Protein AF-A0A5J6PED5-F1 (afdb_monomer_lite)

Radius of gyration: 30.88 Å; chains: 1; bounding box: 97×80×52 Å

Secondary structure (DSSP, 8-state):
----------------S--S-------------SHHHHHHHHHHHHHHH-HHHHHHHHHHT------TTPPP------HHHHHHHHHHHHSS-GGGS----SS-PPP--------BS-TT-SSSS-EEEEE-GGGTT-PBPPPHHHHHHHHTT-S---SEEEEEEEEE-SS-S--TT---SSPEEEE-PPPPTTPPPEEEESS-GGGT-BTTSGGGEEEE-HHHHH-BTTB--HHHHHHHHHHHHHHTSPTT-EEEEEEE--

Foldseek 3Di:
DDDDDDDDDDDDDDDDDDPPDDDPPPPPPPPPPPPVVVLVVVVVVCCVPPPVNVVVVVVVPDPDDDDPDDDDPPPCPDPVNVQVVVCVSPVHHPVVVPPDPVPPDDPDDPDPVFPQPDCVCVDDDKGKTKFALVLFLQEDAADPVLQCCAQVPVADDFQKKKKFKDKFQADDDDDPPPDGPDIDMDGFHDDPPPDGFDFAFLQDRRRNTHNHDNVRTHGGHPCQRPNDPPDHPPNRVVSVVQSVRNNPHDPRMIMMMIMGRD

pLDDT: mean 70.16, std 22.32, range [29.17, 97.12]

Structure (mmCIF, N/CA/C/O backbone):
data_AF-A0A5J6PED5-F1
#
_entry.id   AF-A0A5J6PED5-F1
#
loop_
_atom_site.group_PDB
_atom_site.id
_atom_site.type_symbol
_atom_site.label_atom_id
_atom_site.label_alt_id
_atom_site.label_comp_id
_atom_site.label_asym_id
_atom_site.label_entity_id
_atom_site.label_seq_id
_atom_site.pdbx_PDB_ins_code
_atom_site.Cartn_x
_atom_site.Cartn_y
_atom_site.Cartn_z
_atom_site.occupancy
_atom_site.B_iso_or_equiv
_atom_site.auth_seq_id
_atom_site.auth_comp_id
_atom_site.auth_asym_id
_atom_site.auth_atom_id
_atom_site.pdbx_PDB_model_num
ATOM 1 N N . MET A 1 1 ? -72.330 46.686 33.698 1.00 44.53 1 MET A N 1
ATOM 2 C CA . MET A 1 1 ? -72.103 46.590 32.242 1.00 44.53 1 MET A CA 1
ATOM 3 C C . MET A 1 1 ? -71.873 45.128 31.902 1.00 44.53 1 MET A C 1
ATOM 5 O O . MET A 1 1 ? -70.806 44.612 32.187 1.00 44.53 1 MET A O 1
ATOM 9 N N . TYR A 1 2 ? -72.902 44.459 31.389 1.00 41.28 2 TYR A N 1
ATOM 10 C CA . TYR A 1 2 ? -72.831 43.112 30.823 1.00 41.28 2 TYR A CA 1
ATOM 11 C C . TYR A 1 2 ? -73.248 43.255 29.354 1.00 41.28 2 TYR A C 1
ATOM 13 O O . TYR A 1 2 ? -74.374 43.670 29.095 1.00 41.28 2 TYR A O 1
ATOM 21 N N . ALA A 1 3 ? -72.345 42.976 28.414 1.00 47.00 3 ALA A N 1
ATOM 22 C CA . ALA A 1 3 ? 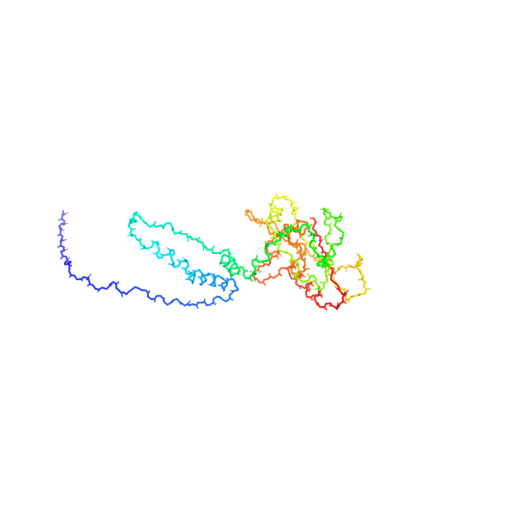-72.645 42.847 26.985 1.00 47.00 3 ALA A CA 1
ATOM 23 C C . ALA A 1 3 ? -72.578 41.345 26.674 1.00 47.00 3 ALA A C 1
ATOM 25 O O . ALA A 1 3 ? -71.546 40.718 26.889 1.00 47.00 3 ALA A O 1
ATOM 26 N N . SER A 1 4 ? -73.723 40.671 26.594 1.00 47.94 4 SER A N 1
ATOM 27 C CA . SER A 1 4 ? -74.591 40.501 25.419 1.00 47.94 4 SER A CA 1
ATOM 28 C C . SER A 1 4 ? -73.939 39.686 24.308 1.00 47.94 4 SER A C 1
ATOM 30 O O . SER A 1 4 ? -72.947 40.079 23.707 1.00 47.94 4 SER A O 1
ATOM 32 N N . LYS A 1 5 ? -74.575 38.535 24.092 1.00 52.69 5 LYS A N 1
ATOM 33 C CA . LYS A 1 5 ? -74.386 37.551 23.034 1.00 52.69 5 LYS A CA 1
ATOM 34 C C . LYS A 1 5 ? -74.550 38.204 21.666 1.00 52.69 5 LYS A C 1
ATOM 36 O O . LYS A 1 5 ? -75.457 39.010 21.517 1.00 52.69 5 LYS A O 1
ATOM 41 N N . ASP A 1 6 ? -73.813 37.703 20.681 1.00 50.84 6 ASP A N 1
ATOM 42 C CA . ASP A 1 6 ? -74.351 37.555 19.335 1.00 50.84 6 ASP A CA 1
ATOM 43 C C . ASP A 1 6 ? -73.903 36.230 18.724 1.00 50.84 6 ASP A C 1
ATOM 45 O O . ASP A 1 6 ? -72.752 35.807 18.804 1.00 50.84 6 ASP A O 1
ATOM 49 N N . THR A 1 7 ? -74.907 35.530 18.208 1.00 49.50 7 THR A N 1
ATOM 50 C CA . THR A 1 7 ? -74.861 34.190 17.635 1.00 49.50 7 THR A CA 1
ATOM 51 C C . THR A 1 7 ? -74.948 34.365 16.128 1.00 49.50 7 THR A C 1
ATOM 53 O O . THR A 1 7 ? -75.967 34.854 15.646 1.00 49.50 7 THR A O 1
ATOM 56 N N . GLN A 1 8 ? -73.933 33.946 15.375 1.00 44.88 8 GLN A N 1
ATOM 57 C CA . GLN A 1 8 ? -74.057 33.783 13.927 1.00 44.88 8 GLN A CA 1
ATOM 58 C C . GLN A 1 8 ? -74.019 32.297 13.577 1.00 44.88 8 GLN A C 1
ATOM 60 O O . GLN A 1 8 ? -73.040 31.592 13.806 1.00 44.88 8 GLN A O 1
ATOM 65 N N . LYS A 1 9 ? -75.164 31.827 13.074 1.00 53.31 9 LYS A N 1
ATOM 66 C CA . LYS A 1 9 ? -75.334 30.558 12.373 1.00 53.31 9 LYS A CA 1
ATOM 67 C C . LYS A 1 9 ? -74.794 30.741 10.958 1.00 53.31 9 LYS A C 1
ATOM 69 O O . LYS A 1 9 ? -75.405 31.483 10.193 1.00 53.31 9 LYS A O 1
ATOM 74 N N . GLU A 1 10 ? -73.744 30.016 10.592 1.00 46.31 10 GLU A N 1
ATOM 75 C CA . GLU A 1 10 ? -73.374 29.838 9.189 1.00 46.31 10 GLU A CA 1
ATOM 76 C C . GLU A 1 10 ? -73.528 28.377 8.754 1.00 46.31 10 GLU A C 1
ATOM 78 O O . GLU A 1 10 ? -72.922 27.451 9.287 1.00 46.31 10 GLU A O 1
ATOM 83 N N . ASN A 1 11 ? -74.449 28.232 7.801 1.00 43.22 11 ASN A N 1
ATOM 84 C CA . ASN A 1 11 ? -74.581 27.229 6.751 1.00 43.22 11 ASN A CA 1
ATOM 85 C C . ASN A 1 11 ? -73.418 26.232 6.588 1.00 43.22 11 ASN A C 1
ATOM 87 O O . ASN A 1 11 ? -72.414 26.513 5.939 1.00 43.22 11 ASN A O 1
ATOM 91 N N . ILE A 1 12 ? -73.647 24.999 7.039 1.00 48.81 12 ILE A N 1
ATOM 92 C CA . ILE A 1 12 ? -72.922 23.810 6.585 1.00 48.81 12 ILE A CA 1
ATOM 93 C C . ILE A 1 12 ? -73.720 23.247 5.410 1.00 48.81 12 ILE A C 1
ATOM 95 O O . ILE A 1 12 ? -74.654 22.490 5.633 1.00 48.81 12 ILE A O 1
ATOM 99 N N . ASN A 1 13 ? -73.421 23.676 4.184 1.00 47.94 13 ASN A N 1
ATOM 100 C CA . ASN A 1 13 ? -73.794 22.980 2.945 1.00 47.94 13 ASN A CA 1
ATOM 101 C C . ASN A 1 13 ? -73.047 23.621 1.768 1.00 47.94 13 ASN A C 1
ATOM 103 O O . ASN A 1 13 ? -73.461 24.676 1.296 1.00 47.94 13 ASN A O 1
ATOM 107 N N . ASN A 1 14 ? -71.959 22.967 1.337 1.00 47.44 14 ASN A N 1
ATOM 108 C CA . ASN A 1 14 ? -71.256 23.056 0.039 1.00 47.44 14 ASN A CA 1
ATOM 109 C C . ASN A 1 14 ? -69.735 23.183 0.182 1.00 47.44 14 ASN A C 1
ATOM 111 O O . ASN A 1 14 ? -69.183 24.236 -0.106 1.00 47.44 14 ASN A O 1
ATOM 115 N N . VAL A 1 15 ? -69.052 22.089 0.532 1.00 44.41 15 VAL A N 1
ATOM 116 C CA . VAL A 1 15 ? -67.677 21.832 0.058 1.00 44.41 15 VAL A CA 1
ATOM 117 C C . VAL A 1 15 ? -67.492 20.313 -0.089 1.00 44.41 15 VAL A C 1
ATOM 119 O O . VAL A 1 15 ? -66.836 19.662 0.716 1.00 44.41 15 VAL A O 1
ATOM 122 N N . VAL A 1 16 ? -68.123 19.718 -1.105 1.00 49.75 16 VAL A N 1
ATOM 123 C CA . VAL A 1 16 ? -67.772 18.376 -1.603 1.00 49.75 16 VAL A CA 1
ATOM 124 C C . VAL A 1 16 ? -67.492 18.502 -3.094 1.00 49.75 16 VAL A C 1
ATOM 126 O O . VAL A 1 16 ? -68.330 18.167 -3.918 1.00 49.75 16 VAL A O 1
ATOM 129 N N . SER A 1 17 ? -66.326 19.051 -3.426 1.00 48.50 17 SER A N 1
ATOM 130 C CA . SER A 1 17 ? -65.623 18.831 -4.696 1.00 48.50 17 SER A CA 1
ATOM 131 C C . SER A 1 17 ? -64.361 19.689 -4.689 1.00 48.50 17 SER A C 1
ATOM 133 O O . SER A 1 17 ? -64.442 20.836 -5.094 1.00 48.50 17 SER A O 1
ATOM 135 N N . ASP A 1 18 ? -63.246 19.189 -4.145 1.00 43.88 18 ASP A N 1
ATOM 136 C CA . ASP A 1 18 ? -61.875 19.611 -4.527 1.00 43.88 18 ASP A CA 1
ATOM 137 C C . ASP A 1 18 ? -60.792 18.890 -3.693 1.00 43.88 18 ASP A C 1
ATOM 139 O O . ASP A 1 18 ? -59.874 19.493 -3.147 1.00 43.88 18 ASP A O 1
ATOM 143 N N . GLN A 1 19 ? -60.866 17.557 -3.595 1.00 38.19 19 GLN A N 1
ATOM 144 C CA . GLN A 1 19 ? -59.803 16.737 -2.978 1.00 38.19 19 GLN A CA 1
ATOM 145 C C . GLN A 1 19 ? -59.000 15.884 -3.977 1.00 38.19 19 GLN A C 1
ATOM 147 O O . GLN A 1 19 ? -58.295 14.972 -3.570 1.00 38.19 19 GLN A O 1
ATOM 152 N N . ASN A 1 20 ? -59.025 16.209 -5.277 1.00 41.00 20 ASN A N 1
ATOM 153 C CA . ASN A 1 20 ? -58.255 15.489 -6.309 1.00 41.00 20 ASN A CA 1
ATOM 154 C C . ASN A 1 20 ? -57.270 16.381 -7.090 1.00 41.00 20 ASN A C 1
ATOM 156 O O . ASN A 1 20 ? -57.113 16.246 -8.301 1.00 41.00 20 ASN A O 1
ATOM 160 N N . LYS A 1 21 ? -56.567 17.288 -6.403 1.00 42.94 21 LYS A N 1
ATOM 161 C CA . LYS A 1 21 ? -55.375 17.968 -6.942 1.00 42.94 21 LYS A CA 1
ATOM 162 C C . LYS A 1 21 ? -54.305 18.085 -5.860 1.00 42.94 21 LYS A C 1
ATOM 164 O O . LYS A 1 21 ? -54.092 19.148 -5.290 1.00 42.94 21 LYS A O 1
ATOM 169 N N . VAL A 1 22 ? -53.628 16.975 -5.574 1.00 37.50 22 VAL A N 1
ATOM 170 C CA . VAL A 1 22 ? -52.434 16.964 -4.723 1.00 37.50 22 VAL A CA 1
ATOM 171 C C . VAL A 1 22 ? -51.279 16.316 -5.492 1.00 37.50 22 VAL A C 1
ATOM 173 O O . VAL A 1 22 ? -51.296 15.128 -5.786 1.00 37.50 22 VAL A O 1
ATOM 176 N N . ASN A 1 23 ? -50.284 17.155 -5.789 1.00 36.31 23 ASN A N 1
ATOM 177 C CA . ASN A 1 23 ? -48.862 16.851 -5.975 1.00 36.31 23 ASN A CA 1
ATOM 178 C C . ASN A 1 23 ? -48.427 15.919 -7.118 1.00 36.31 23 ASN A C 1
ATOM 180 O O . ASN A 1 23 ? -47.916 14.828 -6.887 1.00 36.31 23 ASN A O 1
ATOM 184 N N . SER A 1 24 ? -48.403 16.444 -8.346 1.00 38.59 24 SER A N 1
ATOM 185 C CA . SER A 1 24 ? -47.352 16.068 -9.302 1.00 38.59 24 SER A CA 1
ATOM 186 C C . SER A 1 24 ? -46.106 16.924 -9.038 1.00 38.59 24 SER A C 1
ATOM 188 O O . SER A 1 24 ? -45.876 17.937 -9.699 1.00 38.59 24 SER A O 1
ATOM 190 N N . ILE A 1 25 ? -45.318 16.548 -8.028 1.00 39.28 25 ILE A N 1
ATOM 191 C CA . ILE A 1 25 ? -43.957 17.067 -7.863 1.00 39.28 25 ILE A CA 1
ATOM 192 C C . ILE A 1 25 ? -43.159 16.554 -9.065 1.00 39.28 25 ILE A C 1
ATOM 194 O O . ILE A 1 25 ? -42.913 15.355 -9.186 1.00 39.28 25 ILE A O 1
ATOM 198 N N . GLN A 1 26 ? -42.786 17.451 -9.980 1.00 41.12 26 GLN A N 1
ATOM 199 C CA . GLN A 1 26 ? -41.767 17.161 -10.984 1.00 41.12 26 GLN A CA 1
ATOM 200 C C . GLN A 1 26 ? -40.441 16.950 -10.248 1.00 41.12 26 GLN A C 1
ATOM 202 O O . GLN A 1 26 ? -39.755 17.901 -9.877 1.00 41.12 26 GLN A O 1
ATOM 207 N N . ILE A 1 27 ? -40.106 15.687 -9.986 1.00 39.47 27 ILE A N 1
ATOM 208 C CA . ILE A 1 27 ? -38.787 15.297 -9.502 1.00 39.47 27 ILE A CA 1
ATOM 209 C C . ILE A 1 27 ? -37.825 15.535 -10.666 1.00 39.47 27 ILE A C 1
ATOM 211 O O . ILE A 1 27 ? -37.776 14.764 -11.624 1.00 39.47 27 ILE A O 1
ATOM 215 N N . ASN A 1 28 ? -37.081 16.638 -10.601 1.00 36.47 28 ASN A N 1
ATOM 216 C CA . ASN A 1 28 ? -35.909 16.840 -11.438 1.00 36.47 28 ASN A CA 1
ATOM 217 C C . ASN A 1 28 ? -34.921 15.710 -11.122 1.00 36.47 28 ASN A C 1
ATOM 219 O O . ASN A 1 28 ? -34.259 15.728 -10.085 1.00 36.47 28 ASN A O 1
ATOM 223 N N . ASN A 1 29 ? -34.856 14.709 -12.001 1.00 47.91 29 ASN A N 1
ATOM 224 C CA . ASN A 1 29 ? -33.890 13.619 -11.929 1.00 47.91 29 ASN A CA 1
ATOM 225 C C . ASN A 1 29 ? -32.481 14.186 -12.151 1.00 47.91 29 ASN A C 1
ATOM 227 O O . ASN A 1 29 ? -31.985 14.228 -13.276 1.00 47.91 29 ASN A O 1
ATOM 231 N N . PHE A 1 30 ? -31.829 14.628 -11.077 1.00 47.97 30 PHE A N 1
ATOM 232 C CA . PHE A 1 30 ? -30.382 14.790 -11.071 1.00 47.97 30 PHE A CA 1
ATOM 233 C C . PHE A 1 30 ? -29.767 13.405 -11.284 1.00 47.97 30 PHE A C 1
ATOM 235 O O . PHE A 1 30 ? -29.865 12.525 -10.430 1.00 47.97 30 PHE A O 1
ATOM 242 N N . PHE A 1 31 ? -29.179 13.192 -12.458 1.00 57.03 31 PHE A N 1
ATOM 243 C CA . PHE A 1 31 ? -28.434 11.977 -12.759 1.00 57.03 31 PHE A CA 1
ATOM 244 C C . PHE A 1 31 ? -27.112 12.011 -11.985 1.00 57.03 31 PHE A C 1
ATOM 246 O O . PHE A 1 31 ? -26.149 12.651 -12.404 1.00 57.03 31 PHE A O 1
ATOM 253 N N . ASP A 1 32 ? -27.082 11.350 -10.829 1.00 63.22 32 ASP A N 1
ATOM 254 C CA . ASP A 1 32 ? -25.842 11.079 -10.107 1.00 63.22 32 ASP A CA 1
ATOM 255 C C . ASP A 1 32 ? -25.082 9.954 -10.825 1.00 63.22 32 ASP A C 1
ATOM 257 O O . ASP A 1 32 ? -25.456 8.782 -10.761 1.00 63.22 32 ASP A O 1
ATOM 261 N N . ASN A 1 33 ? -24.031 10.338 -11.552 1.00 79.69 33 ASN A N 1
ATOM 262 C CA . ASN A 1 33 ? -23.200 9.428 -12.344 1.00 79.69 33 ASN A CA 1
ATOM 263 C C . ASN A 1 33 ? -22.008 8.856 -11.556 1.00 79.69 33 ASN A C 1
ATOM 265 O O . ASN A 1 33 ? -21.106 8.270 -12.158 1.00 79.69 33 ASN A O 1
ATOM 269 N N . ARG A 1 34 ? -21.953 9.025 -10.227 1.00 85.94 34 ARG A N 1
ATOM 270 C CA . ARG A 1 34 ? -20.917 8.370 -9.417 1.00 85.94 34 ARG A CA 1
ATOM 271 C C . ARG A 1 34 ? -21.071 6.840 -9.494 1.00 85.94 34 ARG A C 1
ATOM 273 O O . ARG A 1 34 ? -22.207 6.354 -9.484 1.00 85.94 34 ARG A O 1
ATOM 280 N N . PRO A 1 35 ? -19.972 6.061 -9.546 1.00 67.06 35 PRO A N 1
ATOM 281 C CA . PRO A 1 35 ? -20.031 4.598 -9.643 1.00 67.06 35 PRO A CA 1
ATOM 282 C C . PRO A 1 35 ? -20.908 3.938 -8.569 1.00 67.06 35 PRO A C 1
ATOM 284 O O . PRO A 1 35 ? -21.642 2.994 -8.856 1.00 67.06 35 PRO A O 1
ATOM 287 N N . GLU A 1 36 ? -20.891 4.473 -7.349 1.00 66.50 36 GLU A N 1
ATOM 288 C CA . GLU A 1 36 ? -21.674 3.976 -6.218 1.00 66.50 36 GLU A CA 1
ATOM 289 C C . GLU A 1 36 ? -23.178 4.225 -6.400 1.00 66.50 36 GLU A C 1
ATOM 291 O O . GLU A 1 36 ? -23.984 3.344 -6.102 1.00 66.50 36 GLU A O 1
ATOM 296 N N . ALA A 1 37 ? -23.568 5.386 -6.939 1.00 71.19 37 ALA A N 1
ATOM 297 C CA . ALA A 1 37 ? -24.968 5.718 -7.213 1.00 71.19 37 ALA A CA 1
ATOM 298 C C . ALA A 1 37 ? -25.542 4.846 -8.343 1.00 71.19 37 ALA A C 1
ATOM 300 O O . ALA A 1 37 ? -26.681 4.380 -8.266 1.00 71.19 37 ALA A O 1
ATOM 301 N N . ILE A 1 38 ? -24.725 4.546 -9.359 1.00 71.38 38 ILE A N 1
ATOM 302 C CA . ILE A 1 38 ? -25.082 3.616 -10.438 1.00 71.38 38 ILE A CA 1
ATOM 303 C C . ILE A 1 38 ? -25.258 2.193 -9.888 1.00 71.38 38 ILE A C 1
ATOM 305 O O . ILE A 1 38 ? -26.226 1.518 -10.245 1.00 71.38 38 ILE A O 1
ATOM 309 N N . ALA A 1 39 ? -24.363 1.738 -9.005 1.00 68.88 39 ALA A N 1
ATOM 310 C CA . ALA A 1 39 ? -24.465 0.423 -8.371 1.00 68.88 39 ALA A CA 1
ATOM 311 C C . ALA A 1 39 ? -25.723 0.304 -7.493 1.00 68.88 39 ALA A C 1
ATOM 313 O O . ALA A 1 39 ? -26.456 -0.678 -7.599 1.00 68.88 39 ALA A O 1
ATOM 314 N N . GLN A 1 40 ? -26.027 1.328 -6.689 1.00 74.19 40 GLN A N 1
ATOM 315 C CA . GLN A 1 40 ? -27.241 1.366 -5.868 1.00 74.19 40 GLN A CA 1
ATOM 316 C C . GLN A 1 40 ? -28.514 1.363 -6.717 1.00 74.19 40 GLN A C 1
ATOM 318 O O . GLN A 1 40 ? -29.450 0.628 -6.409 1.00 74.19 40 GLN A O 1
ATOM 323 N N . ARG A 1 41 ? -28.546 2.125 -7.817 1.00 74.62 41 ARG A N 1
ATOM 324 C CA . ARG A 1 41 ? -29.692 2.142 -8.734 1.00 74.62 41 ARG A CA 1
ATOM 325 C C . ARG A 1 41 ? -29.926 0.774 -9.371 1.00 74.62 41 ARG A C 1
ATOM 327 O O . ARG A 1 41 ? -31.049 0.286 -9.353 1.00 74.62 41 ARG A O 1
ATOM 334 N N . LYS A 1 42 ? -28.860 0.118 -9.843 1.00 74.50 42 LYS A N 1
ATOM 335 C CA . LYS A 1 42 ? -28.937 -1.251 -10.376 1.00 74.50 42 LYS A CA 1
ATOM 336 C C . LYS A 1 42 ? -29.437 -2.253 -9.334 1.00 74.50 42 LYS A C 1
ATOM 338 O O . LYS A 1 42 ? -30.226 -3.124 -9.679 1.00 74.50 42 LYS A O 1
ATOM 343 N N . LEU A 1 43 ? -29.022 -2.120 -8.073 1.00 71.50 43 LEU A N 1
ATOM 344 C CA .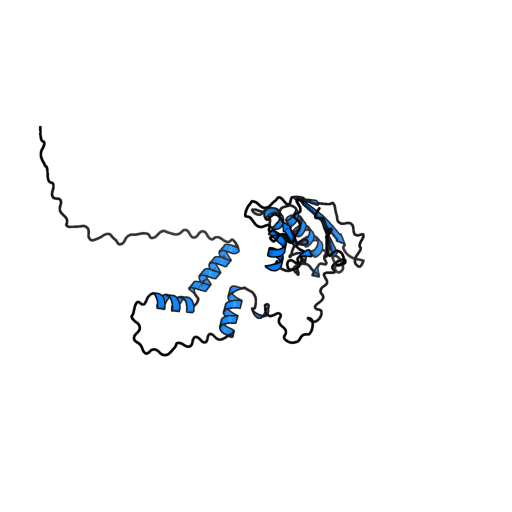 LEU A 1 43 ? -29.500 -2.974 -6.984 1.00 71.50 43 LEU A CA 1
ATOM 345 C C . LEU A 1 43 ? -31.007 -2.787 -6.740 1.00 71.50 43 LEU A C 1
ATOM 347 O O . LEU A 1 43 ? -31.737 -3.768 -6.629 1.00 71.50 43 LEU A O 1
ATOM 351 N N . VAL A 1 44 ? -31.484 -1.540 -6.706 1.00 71.81 44 VAL A N 1
ATOM 352 C CA . VAL A 1 44 ? -32.915 -1.227 -6.560 1.00 71.81 44 VAL A CA 1
ATOM 353 C C . VAL A 1 44 ? -33.720 -1.757 -7.750 1.00 71.81 44 VAL A C 1
ATOM 355 O O . VAL A 1 44 ? -34.768 -2.372 -7.554 1.00 71.81 44 VAL A O 1
ATOM 358 N N . ASP A 1 45 ? -33.215 -1.596 -8.974 1.00 72.19 45 ASP A N 1
ATOM 359 C CA . ASP A 1 45 ? -33.863 -2.121 -10.179 1.00 72.19 45 ASP A CA 1
ATOM 360 C C . ASP A 1 45 ? -33.914 -3.659 -10.178 1.00 72.19 45 ASP A C 1
ATOM 362 O O . ASP A 1 45 ? -34.918 -4.238 -10.596 1.00 72.19 45 ASP A O 1
ATOM 366 N N . LEU A 1 46 ? -32.879 -4.338 -9.670 1.00 70.75 46 LEU A N 1
ATOM 367 C CA . LEU A 1 46 ? -32.871 -5.795 -9.497 1.00 70.75 46 LEU A CA 1
ATOM 368 C C . LEU A 1 46 ? -33.893 -6.255 -8.452 1.00 70.75 46 LEU A C 1
ATOM 370 O O . LEU A 1 46 ? -34.596 -7.236 -8.685 1.00 70.75 46 LEU A O 1
ATOM 374 N N . ILE A 1 47 ? -34.021 -5.539 -7.332 1.00 68.25 47 ILE A N 1
ATOM 375 C CA . ILE A 1 47 ? -35.013 -5.843 -6.288 1.00 68.25 47 ILE A CA 1
ATOM 376 C C . ILE A 1 47 ? -36.436 -5.688 -6.840 1.00 68.25 47 ILE A C 1
ATOM 378 O O . ILE A 1 47 ? -37.261 -6.587 -6.674 1.00 68.25 47 ILE A O 1
ATOM 382 N N . ASN A 1 48 ? -36.705 -4.597 -7.559 1.00 68.69 48 ASN A N 1
ATOM 383 C CA . ASN A 1 48 ? -38.028 -4.309 -8.116 1.00 68.69 48 ASN A CA 1
ATOM 384 C C . ASN A 1 48 ? -38.415 -5.262 -9.262 1.00 68.69 48 ASN A C 1
ATOM 386 O O . ASN A 1 48 ? -39.589 -5.607 -9.417 1.00 68.69 48 ASN A O 1
ATOM 390 N N . ASN A 1 49 ? -37.438 -5.724 -10.048 1.00 71.19 49 ASN A N 1
ATOM 391 C CA . ASN A 1 49 ? -37.665 -6.672 -11.141 1.00 71.19 49 ASN A CA 1
ATOM 392 C C . ASN A 1 49 ? -37.601 -8.146 -10.705 1.00 71.19 49 ASN A C 1
ATOM 394 O O . ASN A 1 49 ? -37.906 -9.036 -11.505 1.00 71.19 49 ASN A O 1
ATOM 398 N N . ASN A 1 50 ? -37.257 -8.438 -9.448 1.00 78.81 50 ASN A N 1
ATOM 399 C CA . ASN A 1 50 ? -37.267 -9.802 -8.944 1.00 78.81 50 ASN A CA 1
ATOM 400 C C . ASN A 1 50 ? -38.718 -10.289 -8.769 1.00 78.81 50 ASN A C 1
ATOM 402 O O . ASN A 1 50 ? -39.461 -9.824 -7.900 1.00 78.81 50 ASN A O 1
ATOM 406 N N . ARG A 1 51 ? -39.122 -11.281 -9.578 1.00 56.66 51 ARG A N 1
ATOM 407 C CA . ARG A 1 51 ? -40.453 -11.921 -9.524 1.00 56.66 51 ARG A CA 1
ATOM 408 C C . ARG A 1 51 ? -40.845 -12.385 -8.118 1.00 56.66 51 ARG A C 1
ATOM 410 O O . ARG A 1 51 ? -42.036 -12.405 -7.815 1.00 56.66 51 ARG A O 1
ATOM 417 N N . ASN A 1 52 ? -39.883 -12.741 -7.268 1.00 61.56 52 ASN A N 1
ATOM 418 C CA . ASN A 1 52 ? -40.157 -13.185 -5.903 1.00 61.56 52 ASN A CA 1
ATOM 419 C C . ASN A 1 52 ? -40.519 -12.021 -4.975 1.00 61.56 52 ASN A C 1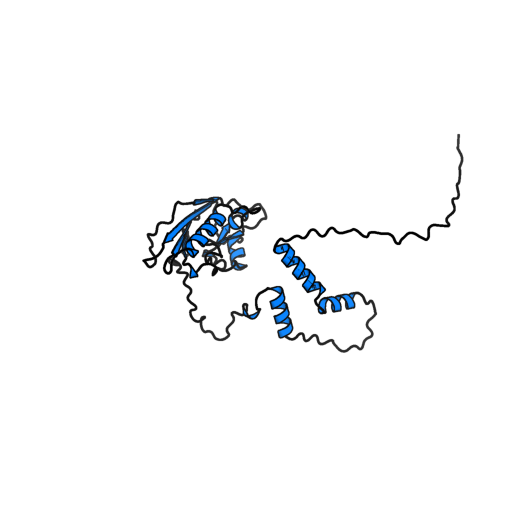
ATOM 421 O O . ASN A 1 52 ? -41.397 -12.187 -4.133 1.00 61.56 52 ASN A O 1
ATOM 425 N N . HIS A 1 53 ? -39.946 -10.829 -5.178 1.00 56.34 53 HIS A N 1
ATOM 426 C CA . HIS A 1 53 ? -40.329 -9.638 -4.416 1.00 56.34 53 HIS A CA 1
ATOM 427 C C . HIS A 1 53 ? -41.785 -9.254 -4.714 1.00 56.34 53 HIS A C 1
ATOM 429 O O . HIS A 1 53 ? -42.582 -9.084 -3.798 1.00 56.34 53 HIS A O 1
ATOM 435 N N . ASN A 1 54 ? -42.186 -9.282 -5.989 1.00 54.53 54 ASN A N 1
ATOM 436 C CA . ASN A 1 54 ? -43.571 -9.010 -6.391 1.00 54.53 54 ASN A CA 1
ATOM 437 C C . ASN A 1 54 ? -44.577 -10.051 -5.861 1.00 54.53 54 ASN A C 1
ATOM 439 O O . ASN A 1 54 ? -45.702 -9.692 -5.517 1.00 54.53 54 ASN A O 1
ATOM 443 N N . LYS A 1 55 ? -44.181 -11.327 -5.729 1.00 58.22 55 LYS A N 1
ATOM 444 C CA . LYS A 1 55 ? -45.019 -12.370 -5.104 1.00 58.22 55 LYS A CA 1
ATOM 445 C C . LYS A 1 55 ? -45.189 -12.164 -3.596 1.00 58.22 55 LYS A C 1
ATOM 447 O O . LYS A 1 55 ? -46.289 -12.363 -3.091 1.00 58.22 55 LYS A O 1
ATOM 452 N N . ILE A 1 56 ? -44.134 -11.746 -2.892 1.00 59.50 56 ILE A N 1
ATOM 453 C CA . ILE A 1 56 ? -44.168 -11.481 -1.444 1.00 59.50 56 ILE A CA 1
ATOM 454 C C . ILE A 1 56 ? -45.016 -10.235 -1.143 1.00 59.50 56 ILE A C 1
ATOM 456 O O . ILE A 1 56 ? -45.883 -10.277 -0.270 1.00 59.50 56 ILE A O 1
ATOM 460 N N . THR A 1 57 ? -44.855 -9.158 -1.916 1.00 55.09 57 THR A N 1
ATOM 461 C CA . THR A 1 57 ? -45.647 -7.927 -1.755 1.00 55.09 57 THR A CA 1
ATOM 462 C C . THR A 1 57 ? -47.130 -8.149 -2.087 1.00 55.09 57 THR A C 1
ATOM 464 O O . THR A 1 57 ? -48.003 -7.613 -1.408 1.00 55.09 57 THR A O 1
ATOM 467 N N . ALA A 1 58 ? -47.445 -9.005 -3.068 1.00 55.78 58 ALA A N 1
ATOM 468 C CA . ALA A 1 58 ? -48.823 -9.413 -3.365 1.00 55.78 58 ALA A CA 1
ATOM 469 C C . ALA A 1 58 ? -49.455 -10.300 -2.270 1.00 55.78 58 ALA A C 1
ATOM 471 O O . ALA A 1 58 ? -50.680 -10.331 -2.140 1.00 55.78 58 ALA A O 1
ATOM 472 N N . PHE A 1 59 ? -48.641 -11.000 -1.473 1.00 54.84 59 PHE A N 1
ATOM 473 C CA . PHE A 1 59 ? -49.099 -11.786 -0.324 1.00 54.84 59 PHE A CA 1
ATOM 474 C C . PHE A 1 59 ? -49.371 -10.904 0.902 1.00 54.84 59 PHE A C 1
ATOM 476 O O . PHE A 1 59 ? -50.363 -11.111 1.592 1.00 54.84 59 PHE A O 1
ATOM 483 N N . SER A 1 60 ? -48.535 -9.887 1.137 1.00 56.06 60 SER A N 1
ATOM 484 C CA . SER A 1 60 ? -48.684 -8.961 2.270 1.00 56.06 60 SER A CA 1
ATOM 485 C C . SER A 1 60 ? -49.894 -8.027 2.155 1.00 56.06 60 SER A C 1
ATOM 487 O O . SER A 1 60 ? -50.333 -7.501 3.170 1.00 56.06 60 SER A O 1
ATOM 489 N N . ASN A 1 61 ? -50.421 -7.807 0.946 1.00 55.62 61 ASN A N 1
ATOM 490 C CA . ASN A 1 61 ? -51.543 -6.890 0.705 1.00 55.62 61 ASN A CA 1
ATOM 491 C C . ASN A 1 61 ? -52.912 -7.588 0.602 1.00 55.62 61 ASN A C 1
ATOM 493 O O . ASN A 1 61 ? -53.910 -6.926 0.324 1.00 55.62 61 ASN A O 1
ATOM 497 N N . ASN A 1 62 ? -52.984 -8.908 0.802 1.00 47.75 62 ASN A N 1
ATOM 498 C CA . ASN A 1 62 ? -54.244 -9.650 0.779 1.00 47.75 62 ASN A CA 1
ATOM 499 C C . ASN A 1 62 ? -54.641 -10.094 2.194 1.00 47.75 62 ASN A C 1
ATOM 501 O O . ASN A 1 62 ? -54.381 -11.225 2.600 1.00 47.75 62 ASN A O 1
ATOM 505 N N . ASP A 1 63 ? -55.345 -9.214 2.910 1.00 46.38 63 ASP A N 1
ATOM 506 C CA . ASP A 1 63 ? -56.075 -9.521 4.148 1.00 46.38 63 ASP A CA 1
ATOM 507 C C . ASP A 1 63 ? -57.274 -10.443 3.860 1.00 46.38 63 ASP A C 1
ATOM 509 O O . ASP A 1 63 ? -58.437 -10.027 3.840 1.00 46.38 63 ASP A O 1
ATOM 513 N N . ARG A 1 64 ? -57.014 -11.730 3.610 1.00 51.91 64 ARG A N 1
ATOM 514 C CA . ARG A 1 64 ? -58.056 -12.762 3.659 1.00 51.91 64 ARG A CA 1
ATOM 515 C C . ARG A 1 64 ? -57.699 -13.833 4.687 1.00 51.91 64 ARG A C 1
ATOM 517 O O . ARG A 1 64 ? -56.587 -14.358 4.649 1.00 51.91 64 ARG A O 1
ATOM 524 N N . PRO A 1 65 ? -58.634 -14.196 5.583 1.00 45.81 65 PRO A N 1
ATOM 525 C CA . PRO A 1 65 ? -58.403 -15.249 6.558 1.00 45.81 65 PRO A CA 1
ATOM 526 C C . PRO A 1 65 ? -58.199 -16.587 5.835 1.00 45.81 65 PRO A C 1
ATOM 528 O O . PRO A 1 65 ? -59.003 -16.986 4.992 1.00 45.81 65 PRO A O 1
ATOM 531 N N . LEU A 1 66 ? -57.096 -17.263 6.158 1.00 42.19 66 LEU A N 1
ATOM 532 C CA . LEU A 1 66 ? -56.721 -18.561 5.602 1.00 42.19 66 LEU A CA 1
ATOM 533 C C . LEU A 1 66 ? -57.746 -19.627 6.012 1.00 42.19 66 LEU A C 1
ATOM 535 O O . LEU A 1 66 ? -57.808 -20.038 7.169 1.00 42.19 66 LEU A O 1
ATOM 539 N N . THR A 1 67 ? -58.533 -20.113 5.055 1.00 46.19 67 THR A N 1
ATOM 540 C CA . THR A 1 67 ? -59.287 -21.361 5.205 1.00 46.19 67 THR A CA 1
ATOM 541 C C . THR A 1 67 ? -58.315 -22.541 5.222 1.00 46.19 67 THR A C 1
ATOM 543 O O . THR A 1 67 ? -57.530 -22.714 4.288 1.00 46.19 67 THR A O 1
ATOM 546 N N . GLN A 1 68 ? -58.365 -23.342 6.291 1.00 48.53 68 GLN A N 1
ATOM 547 C CA . GLN A 1 68 ? -57.607 -24.587 6.455 1.00 48.53 68 GLN A CA 1
ATOM 548 C C . GLN A 1 68 ? -57.833 -25.523 5.260 1.00 48.53 68 GLN A C 1
ATOM 550 O O . GLN A 1 68 ? -58.964 -25.924 4.996 1.00 48.53 68 GLN A O 1
ATOM 555 N N . GLY A 1 69 ? -56.757 -25.888 4.558 1.00 49.22 69 GLY A N 1
ATOM 556 C CA . GLY A 1 69 ? -56.812 -26.909 3.507 1.00 49.22 69 GLY A CA 1
ATOM 557 C C . GLY A 1 69 ? -55.773 -26.796 2.393 1.00 49.22 69 GLY A C 1
ATOM 558 O O . GLY A 1 69 ? -55.681 -27.712 1.581 1.00 49.22 69 GLY A O 1
ATOM 559 N N . SER A 1 70 ? -54.981 -25.724 2.322 1.00 45.03 70 SER A N 1
ATOM 560 C CA . SER A 1 70 ? -53.961 -25.622 1.271 1.00 45.03 70 SER A CA 1
ATOM 561 C C . SER A 1 70 ? -52.768 -26.544 1.559 1.00 45.03 70 SER A C 1
ATOM 563 O O . SER A 1 70 ? -52.244 -26.513 2.677 1.00 45.03 70 SER A O 1
ATOM 565 N N . PRO A 1 71 ? -52.315 -27.349 0.579 1.00 45.09 71 PRO A N 1
ATOM 566 C CA . PRO A 1 71 ? -51.127 -28.177 0.738 1.00 45.09 71 PRO A CA 1
ATOM 567 C C . PRO A 1 71 ? -49.885 -27.297 0.962 1.00 45.09 71 PRO A C 1
ATOM 569 O O . PRO A 1 71 ? -49.850 -26.155 0.489 1.00 45.09 71 PRO A O 1
ATOM 572 N N . PRO A 1 72 ? -48.865 -27.798 1.684 1.00 40.81 72 PRO A N 1
ATOM 573 C CA . PRO A 1 72 ? -47.643 -27.048 1.938 1.00 40.81 72 PRO A CA 1
ATOM 574 C C . PRO A 1 72 ? -46.988 -26.646 0.614 1.00 40.81 72 PRO A C 1
ATOM 576 O O . PRO A 1 72 ? -46.733 -27.486 -0.248 1.00 40.81 72 PRO A O 1
ATOM 579 N N . ILE A 1 73 ? -46.726 -25.348 0.455 1.00 46.25 73 ILE A N 1
ATOM 580 C CA . ILE A 1 73 ? -45.968 -24.817 -0.678 1.00 46.25 73 ILE A CA 1
ATOM 581 C C . ILE A 1 73 ? -44.528 -25.312 -0.512 1.00 46.25 73 ILE A C 1
ATOM 583 O O . ILE A 1 73 ? -43.795 -24.823 0.345 1.00 46.25 73 ILE A O 1
ATOM 587 N N . GLN A 1 74 ? -44.133 -26.299 -1.314 1.00 40.09 74 GLN A N 1
ATOM 588 C CA . GLN A 1 74 ? -42.738 -26.707 -1.439 1.00 40.09 74 GLN A CA 1
ATOM 589 C C . GLN A 1 74 ? -42.001 -25.632 -2.240 1.00 40.09 74 GLN A C 1
ATOM 591 O O . GLN A 1 74 ? -42.177 -25.505 -3.451 1.00 40.09 74 GLN A O 1
ATOM 596 N N . LEU A 1 75 ? -41.219 -24.808 -1.544 1.00 44.03 75 LEU A N 1
ATOM 597 C CA . LEU A 1 75 ? -40.331 -23.830 -2.159 1.00 44.03 75 LEU A CA 1
ATOM 598 C C . LEU A 1 75 ? -38.983 -24.509 -2.437 1.00 44.03 75 LEU A C 1
ATOM 600 O O . LEU A 1 75 ? -38.004 -24.283 -1.734 1.00 44.03 75 LEU A O 1
ATOM 604 N N . GLU A 1 76 ? -38.936 -25.378 -3.442 1.00 46.12 76 GLU A N 1
ATOM 605 C CA . GLU A 1 76 ? -37.662 -25.891 -3.951 1.00 46.12 76 GLU A CA 1
ATOM 606 C C . GLU A 1 76 ? -37.121 -24.900 -4.981 1.00 46.12 76 GLU A C 1
ATOM 608 O O . GLU A 1 76 ? -37.295 -25.062 -6.186 1.00 46.12 76 GLU A O 1
ATOM 613 N N . ALA A 1 77 ? -36.502 -23.819 -4.500 1.00 55.38 77 ALA A N 1
ATOM 614 C CA . ALA A 1 77 ? -35.575 -23.087 -5.351 1.00 55.38 77 ALA A CA 1
ATOM 615 C C . ALA A 1 77 ? -34.401 -24.031 -5.618 1.00 55.38 77 ALA A C 1
ATOM 617 O O . ALA A 1 77 ? -33.765 -24.514 -4.677 1.00 55.38 77 ALA A O 1
ATOM 618 N N . SER A 1 78 ? -34.142 -24.332 -6.888 1.00 62.72 78 SER A N 1
ATOM 619 C CA . SER A 1 78 ? -33.005 -25.184 -7.226 1.00 62.72 78 SER A CA 1
ATOM 620 C C . SER A 1 78 ? -31.708 -24.507 -6.769 1.00 62.72 78 SER A C 1
ATOM 622 O O . SER A 1 78 ? -31.586 -23.280 -6.817 1.00 62.72 78 SER A O 1
ATOM 624 N N . LEU A 1 79 ? -30.725 -25.296 -6.326 1.00 57.78 79 LEU A N 1
ATOM 625 C CA . LEU A 1 79 ? -29.409 -24.782 -5.919 1.00 57.78 79 LEU A CA 1
ATOM 626 C C . LEU A 1 79 ? -28.793 -23.882 -7.011 1.00 57.78 79 LEU A C 1
ATOM 628 O O . LEU A 1 79 ? -28.126 -22.894 -6.712 1.00 57.78 79 LEU A O 1
ATOM 632 N N . GLU A 1 80 ? -29.103 -24.184 -8.270 1.00 60.00 80 GLU A N 1
ATOM 633 C CA . GLU A 1 80 ? -28.679 -23.439 -9.451 1.00 60.00 80 GLU A CA 1
ATOM 634 C C . GLU A 1 80 ? -29.334 -22.053 -9.570 1.00 60.00 80 GLU A C 1
ATOM 636 O O . GLU A 1 80 ? -28.682 -21.081 -9.947 1.00 60.00 80 GLU A O 1
ATOM 641 N N . GLU A 1 81 ? -30.609 -21.912 -9.199 1.00 58.91 81 GLU A N 1
ATOM 642 C CA . GLU A 1 81 ? -31.273 -20.603 -9.143 1.00 58.91 81 GLU A CA 1
ATOM 643 C C . GLU A 1 81 ? -30.701 -19.733 -8.021 1.00 58.91 81 GLU A C 1
ATOM 645 O O . GLU A 1 81 ? -30.523 -18.529 -8.207 1.00 58.91 81 GLU A O 1
ATOM 650 N N . VAL A 1 82 ? -30.354 -20.331 -6.877 1.00 58.72 82 VAL A N 1
ATOM 651 C CA . VAL A 1 82 ? -29.710 -19.610 -5.768 1.00 58.72 82 VAL A CA 1
ATOM 652 C C . VAL A 1 82 ? -28.298 -19.159 -6.157 1.00 58.72 82 VAL A C 1
ATOM 654 O O . VAL A 1 82 ? -27.934 -18.011 -5.892 1.00 58.72 82 VAL A O 1
ATOM 657 N N . LYS A 1 83 ? -27.530 -20.011 -6.850 1.00 52.62 83 LYS A N 1
ATOM 658 C CA . LYS A 1 83 ? -26.207 -19.660 -7.390 1.00 52.62 83 LYS A CA 1
ATOM 659 C C . LYS A 1 83 ? -26.288 -18.517 -8.401 1.00 52.62 83 LYS A C 1
ATOM 661 O O . LYS A 1 83 ? -25.595 -17.519 -8.228 1.00 52.62 83 LYS A O 1
ATOM 666 N N . ASN A 1 84 ? -27.193 -18.598 -9.375 1.00 61.03 84 ASN A N 1
ATOM 667 C CA . ASN A 1 84 ? -27.363 -17.553 -10.389 1.00 61.03 84 ASN A CA 1
ATOM 668 C C . ASN A 1 84 ? -27.760 -16.190 -9.789 1.00 61.03 84 ASN A C 1
ATOM 670 O O . ASN A 1 84 ? -27.307 -15.148 -10.264 1.00 61.03 84 ASN A O 1
ATOM 674 N N . ILE A 1 85 ? -28.563 -16.179 -8.717 1.00 61.53 85 ILE A N 1
ATOM 675 C CA . ILE A 1 85 ? -28.899 -14.946 -7.985 1.00 61.53 85 ILE A CA 1
ATOM 676 C C . ILE A 1 85 ? -27.664 -14.382 -7.261 1.00 61.53 85 ILE A C 1
ATOM 678 O O . ILE A 1 85 ? -27.456 -13.168 -7.267 1.00 61.53 85 ILE A O 1
ATOM 682 N N . GLY A 1 86 ? -26.824 -15.241 -6.675 1.00 49.66 86 GLY A N 1
ATOM 683 C CA . GLY A 1 86 ? -25.560 -14.836 -6.053 1.00 49.66 86 GLY A CA 1
ATOM 684 C C . GLY A 1 86 ? -24.579 -14.204 -7.047 1.00 49.66 86 GLY A C 1
ATOM 685 O O . GLY A 1 86 ? -24.014 -13.146 -6.763 1.00 49.66 86 GLY A O 1
ATOM 686 N N . GLU A 1 87 ? -24.447 -14.791 -8.240 1.00 53.62 87 GLU A N 1
ATOM 687 C CA . GLU A 1 87 ? -23.565 -14.299 -9.312 1.00 53.62 87 GLU A CA 1
ATOM 688 C C . GLU A 1 87 ? -23.991 -12.926 -9.837 1.00 53.62 87 GLU A C 1
ATOM 690 O O . GLU A 1 87 ? -23.163 -12.031 -10.033 1.00 53.62 87 GLU A O 1
ATOM 695 N N . GLN A 1 88 ? -25.300 -12.719 -9.999 1.00 49.69 88 GLN A N 1
ATOM 696 C CA . GLN A 1 88 ? -25.851 -11.443 -10.457 1.00 49.69 88 GLN A CA 1
ATOM 697 C C . GLN A 1 88 ? -25.653 -10.293 -9.461 1.00 49.69 88 GLN A C 1
ATOM 699 O O . GLN A 1 88 ? -25.543 -9.141 -9.882 1.00 49.69 88 GLN A O 1
ATOM 704 N N . ILE A 1 89 ? -25.617 -10.583 -8.158 1.00 49.94 89 ILE A N 1
ATOM 705 C CA . ILE A 1 89 ? -25.467 -9.565 -7.107 1.00 49.94 89 ILE A CA 1
ATOM 706 C C . ILE A 1 89 ? -23.994 -9.186 -6.901 1.00 49.94 89 ILE A C 1
ATOM 708 O O . ILE A 1 89 ? -23.693 -8.024 -6.626 1.00 49.94 89 ILE A O 1
ATOM 712 N N . LEU A 1 90 ? -23.076 -10.145 -7.040 1.00 48.72 90 LEU A N 1
ATOM 713 C CA . LEU A 1 90 ? -21.661 -9.962 -6.703 1.00 48.72 90 LEU A CA 1
ATOM 714 C C . LEU A 1 90 ? -20.788 -9.525 -7.888 1.00 48.72 90 LEU A C 1
ATOM 716 O O . LEU A 1 90 ? -19.661 -9.083 -7.671 1.00 48.72 90 LEU A O 1
ATOM 720 N N . GLY A 1 91 ? -21.290 -9.607 -9.125 1.00 38.72 91 GLY A N 1
ATOM 721 C CA . GLY A 1 91 ? -20.535 -9.216 -10.324 1.00 38.72 91 GLY A CA 1
ATOM 722 C C . GLY A 1 91 ? -19.346 -10.133 -10.646 1.00 38.72 91 GLY A C 1
ATOM 723 O O . GLY A 1 91 ? -18.534 -9.784 -11.500 1.00 38.72 91 GLY A O 1
ATOM 724 N N . HIS A 1 92 ? -19.265 -11.287 -9.978 1.00 45.81 92 HIS A N 1
ATOM 725 C CA . HIS A 1 92 ? -18.275 -12.352 -10.135 1.00 45.81 92 HIS A CA 1
ATOM 726 C C . HIS A 1 92 ? -18.982 -13.712 -9.983 1.00 45.81 92 HIS A C 1
ATOM 728 O O . HIS A 1 92 ? -20.020 -13.788 -9.321 1.00 45.81 92 HIS A O 1
ATOM 734 N N . SER A 1 93 ? -18.453 -14.772 -10.607 1.00 44.25 93 SER A N 1
ATOM 735 C CA . SER A 1 93 ? -19.036 -16.121 -10.512 1.00 44.25 93 SER A CA 1
ATOM 736 C C . SER A 1 93 ? -18.924 -16.657 -9.078 1.00 44.25 93 SER A C 1
ATOM 738 O O . SER A 1 93 ? -17.896 -16.504 -8.423 1.00 44.25 93 SER A O 1
ATOM 740 N N . VAL A 1 94 ? -19.970 -17.321 -8.583 1.00 46.75 94 VAL A N 1
ATOM 741 C CA . VAL A 1 94 ? -20.033 -17.915 -7.235 1.00 46.75 94 VAL A CA 1
ATOM 742 C C . VAL A 1 94 ? -19.095 -19.125 -7.148 1.00 46.75 94 VAL A C 1
ATOM 744 O O . VAL A 1 94 ? -18.728 -19.541 -6.054 1.00 46.75 94 VAL A O 1
ATOM 747 N N . ASN A 1 95 ? -18.610 -19.625 -8.289 1.00 45.19 95 ASN A N 1
ATOM 748 C CA . ASN A 1 95 ? -17.565 -20.644 -8.351 1.00 45.19 95 ASN A CA 1
ATOM 749 C C . ASN A 1 95 ? -16.160 -20.114 -7.986 1.00 45.19 95 ASN A C 1
ATOM 751 O O . ASN A 1 95 ? -15.231 -20.908 -7.912 1.00 45.19 95 ASN A O 1
ATOM 755 N N . GLU A 1 96 ? -15.979 -18.811 -7.731 1.00 45.53 96 GLU A N 1
ATOM 756 C CA . GLU A 1 96 ? -14.705 -18.252 -7.234 1.00 45.53 96 GLU A CA 1
ATOM 757 C C . GLU A 1 96 ? -14.620 -18.181 -5.693 1.00 45.53 96 GLU A C 1
ATOM 759 O O . GLU A 1 96 ? -13.627 -17.689 -5.158 1.00 45.53 96 GLU A O 1
ATOM 764 N N . LEU A 1 97 ? -15.641 -18.650 -4.960 1.00 40.66 97 LEU A N 1
ATOM 765 C CA . LEU A 1 97 ? -15.689 -18.601 -3.487 1.00 40.66 97 LEU A CA 1
ATOM 766 C C . LEU A 1 97 ? -15.713 -19.974 -2.798 1.00 40.66 97 LEU A C 1
ATOM 768 O O . LEU A 1 97 ? -15.891 -20.029 -1.581 1.00 40.66 97 LEU A O 1
ATOM 772 N N . ASP A 1 98 ? -15.487 -21.056 -3.540 1.00 37.28 98 ASP A N 1
ATOM 773 C CA . ASP A 1 98 ? -15.335 -22.401 -2.984 1.00 37.28 98 ASP A CA 1
ATOM 774 C C . ASP A 1 98 ? -13.885 -22.878 -3.153 1.00 37.28 98 ASP A C 1
ATOM 776 O O . ASP A 1 98 ? -13.538 -23.569 -4.106 1.00 37.28 98 ASP A O 1
ATOM 780 N N . ASP A 1 99 ? -13.015 -22.439 -2.239 1.00 41.16 99 ASP A N 1
ATOM 781 C CA . ASP A 1 99 ? -11.638 -22.940 -2.087 1.00 41.16 99 ASP A CA 1
ATOM 782 C C . ASP A 1 99 ? -11.607 -24.087 -1.057 1.00 41.16 99 ASP A C 1
ATOM 784 O O . ASP A 1 99 ? -10.758 -24.146 -0.165 1.00 41.16 99 ASP A O 1
ATOM 788 N N . THR A 1 100 ? -12.601 -24.979 -1.131 1.00 36.88 100 THR A N 1
ATOM 789 C CA . THR A 1 100 ? -12.547 -26.297 -0.495 1.00 36.88 100 THR A CA 1
ATOM 790 C C . THR A 1 100 ? -12.513 -27.388 -1.561 1.00 36.88 100 THR A C 1
ATOM 792 O O . THR A 1 100 ? -13.493 -28.079 -1.810 1.00 36.88 100 THR A O 1
ATOM 795 N N . ASP A 1 101 ? -11.351 -27.554 -2.203 1.00 34.41 101 ASP A N 1
ATOM 796 C CA . ASP A 1 101 ? -11.040 -28.799 -2.914 1.00 34.41 101 ASP A CA 1
ATOM 797 C C . ASP A 1 101 ? -10.973 -29.936 -1.878 1.00 34.41 101 ASP A C 1
ATOM 799 O O . ASP A 1 101 ? -10.083 -29.985 -1.025 1.00 34.41 101 ASP A O 1
ATOM 803 N N . GLU A 1 102 ? -11.949 -30.845 -1.927 1.00 38.44 102 GLU A N 1
ATOM 804 C CA . GLU A 1 102 ? -12.003 -32.066 -1.111 1.00 38.44 102 GLU A CA 1
ATOM 805 C C . GLU A 1 102 ? -10.864 -33.053 -1.428 1.00 38.44 102 GLU A C 1
ATOM 807 O O . GLU A 1 102 ? -10.694 -34.061 -0.736 1.00 38.44 102 GLU A O 1
ATOM 812 N N . ASN A 1 103 ? -10.023 -32.765 -2.422 1.00 35.81 103 ASN A N 1
ATOM 813 C CA . ASN A 1 103 ? -8.749 -33.432 -2.599 1.00 35.81 103 ASN A CA 1
ATOM 814 C C . ASN A 1 103 ? -7.661 -32.552 -2.006 1.00 35.81 103 ASN A C 1
ATOM 816 O O . ASN A 1 103 ? -7.286 -31.534 -2.566 1.00 35.81 103 ASN A O 1
ATOM 820 N N . ASN A 1 104 ? -7.122 -33.010 -0.883 1.00 38.34 104 ASN A N 1
ATOM 821 C CA . ASN A 1 104 ? -6.020 -32.448 -0.103 1.00 38.34 104 ASN A CA 1
ATOM 822 C C . ASN A 1 104 ? -4.678 -32.365 -0.886 1.00 38.34 104 ASN A C 1
ATOM 824 O O . ASN A 1 104 ? -3.620 -32.739 -0.375 1.00 38.34 104 ASN A O 1
ATOM 828 N N . GLN A 1 105 ? -4.703 -31.948 -2.152 1.00 29.25 105 GLN A N 1
ATOM 829 C CA . GLN A 1 105 ? -3.543 -31.553 -2.923 1.00 29.25 105 GLN A CA 1
ATOM 830 C C . GLN A 1 105 ? -3.360 -30.042 -2.747 1.00 29.25 105 GLN A C 1
ATOM 832 O O . GLN A 1 105 ? -4.284 -29.278 -3.017 1.00 29.25 105 GLN A O 1
ATOM 837 N N . PRO A 1 106 ? -2.182 -29.580 -2.286 1.00 31.72 106 PRO A N 1
ATOM 838 C CA . PRO A 1 106 ? -1.888 -28.155 -2.266 1.00 31.72 106 PRO A CA 1
ATOM 839 C C . PRO A 1 106 ? -2.094 -27.600 -3.682 1.00 31.72 106 PRO A C 1
ATOM 841 O O . PRO A 1 106 ? -1.693 -28.280 -4.635 1.00 31.72 106 PRO A O 1
ATOM 844 N N . PRO A 1 107 ? -2.689 -26.401 -3.835 1.00 34.72 107 PRO A N 1
ATOM 845 C CA . PRO A 1 107 ? -2.971 -25.827 -5.141 1.00 34.72 107 PRO A CA 1
ATOM 846 C C . PRO A 1 107 ? -1.714 -25.920 -5.997 1.00 34.72 107 PRO A C 1
ATOM 848 O O . PRO A 1 107 ? -0.638 -25.449 -5.609 1.00 34.72 107 PRO A O 1
ATOM 851 N N . THR A 1 108 ? -1.836 -26.599 -7.139 1.00 31.48 108 THR A N 1
ATOM 852 C CA . THR A 1 108 ? -0.772 -26.694 -8.137 1.00 31.48 108 THR A CA 1
ATOM 853 C C . THR A 1 108 ? -0.183 -25.310 -8.345 1.00 31.48 108 THR A C 1
ATOM 855 O O . THR A 1 108 ? -0.926 -24.365 -8.603 1.00 31.48 108 THR A O 1
ATOM 858 N N . GLN A 1 109 ? 1.140 -25.216 -8.176 1.00 34.09 109 GLN A N 1
ATOM 859 C CA . GLN A 1 109 ? 1.968 -24.011 -8.208 1.00 34.09 109 GLN A CA 1
ATOM 860 C C . GLN A 1 109 ? 1.649 -23.081 -9.393 1.00 34.09 109 GLN A C 1
ATOM 862 O O . GLN A 1 109 ? 2.402 -22.996 -10.363 1.00 34.09 109 GLN A O 1
ATOM 867 N N . ASN A 1 110 ? 0.593 -22.282 -9.284 1.00 33.72 110 ASN A N 1
ATOM 868 C CA . ASN A 1 110 ? 0.418 -21.080 -10.081 1.00 33.72 110 ASN A CA 1
ATOM 869 C C . ASN A 1 110 ? 1.304 -20.003 -9.461 1.00 33.72 110 ASN A C 1
ATOM 871 O O . ASN A 1 110 ? 0.871 -19.173 -8.673 1.00 33.72 110 ASN A O 1
ATOM 875 N N . LYS A 1 111 ? 2.597 -20.132 -9.772 1.00 33.75 111 LYS A N 1
ATOM 876 C CA . LYS A 1 111 ? 3.643 -19.108 -9.773 1.00 33.75 111 LYS A CA 1
ATOM 877 C C . LYS A 1 111 ? 3.339 -17.881 -8.892 1.00 33.75 111 LYS A C 1
ATOM 879 O O . LYS A 1 111 ? 3.107 -16.785 -9.392 1.00 33.75 111 LYS A O 1
ATOM 884 N N . VAL A 1 112 ? 3.406 -18.055 -7.573 1.00 36.56 112 VAL A N 1
ATOM 885 C CA . VAL A 1 112 ? 3.507 -16.930 -6.634 1.00 36.56 112 VAL A CA 1
ATOM 886 C C . VAL A 1 112 ? 4.896 -16.309 -6.839 1.00 36.56 112 VAL A C 1
ATOM 888 O O . VAL A 1 112 ? 5.874 -16.786 -6.268 1.00 36.56 112 VAL A O 1
ATOM 891 N N . ILE A 1 113 ? 5.024 -15.300 -7.715 1.00 42.31 113 ILE A N 1
ATOM 892 C CA . ILE A 1 113 ? 6.281 -14.536 -7.902 1.00 42.31 113 ILE A CA 1
ATOM 893 C C . ILE A 1 113 ? 6.361 -13.350 -6.934 1.00 42.31 113 ILE A C 1
ATOM 895 O O . ILE A 1 113 ? 7.235 -12.511 -7.054 1.00 42.31 113 ILE A O 1
ATOM 899 N N . GLN A 1 114 ? 5.564 -13.305 -5.871 1.00 49.94 114 GLN A N 1
ATOM 900 C CA . GLN A 1 114 ? 5.891 -12.398 -4.776 1.00 49.94 114 GLN A CA 1
ATOM 901 C C . GLN A 1 114 ? 6.948 -13.056 -3.897 1.00 49.94 114 GLN A C 1
ATOM 903 O O . GLN A 1 114 ? 6.644 -13.785 -2.951 1.00 49.94 114 GLN A O 1
ATOM 908 N N . ARG A 1 115 ? 8.225 -12.824 -4.220 1.00 52.91 115 ARG A N 1
ATOM 909 C CA . ARG A 1 115 ? 9.307 -13.166 -3.294 1.00 52.91 115 ARG A CA 1
ATOM 910 C C . ARG A 1 115 ? 9.202 -12.233 -2.100 1.00 52.91 115 ARG A C 1
ATOM 912 O O . ARG A 1 115 ? 9.712 -11.114 -2.138 1.00 52.91 115 ARG A O 1
ATOM 919 N N . LEU A 1 116 ? 8.591 -12.720 -1.017 1.00 49.97 116 LEU A N 1
ATOM 920 C CA . LEU A 1 116 ? 8.919 -12.204 0.305 1.00 49.97 116 LEU A CA 1
ATOM 921 C C . LEU A 1 116 ? 10.440 -12.230 0.417 1.00 49.97 116 LEU A C 1
ATOM 923 O O . LEU A 1 116 ? 11.065 -13.294 0.369 1.00 49.97 116 LEU A O 1
ATOM 927 N N . VAL A 1 117 ? 11.028 -11.052 0.578 1.00 44.69 117 VAL A N 1
ATOM 928 C CA . VAL A 1 117 ? 12.406 -10.933 1.015 1.00 44.69 117 VAL A CA 1
ATOM 929 C C . VAL A 1 117 ? 12.407 -11.367 2.474 1.00 44.69 117 VAL A C 1
ATOM 931 O O . VAL A 1 117 ? 12.219 -10.565 3.374 1.00 44.69 117 VAL A O 1
ATOM 934 N N . ASN A 1 118 ? 12.564 -12.672 2.680 1.00 38.50 118 ASN A N 1
ATOM 935 C CA . ASN A 1 118 ? 12.829 -13.294 3.967 1.00 38.50 118 ASN A CA 1
ATOM 936 C C . ASN A 1 118 ? 11.708 -13.111 5.030 1.00 38.50 118 ASN A C 1
ATOM 938 O O . ASN A 1 118 ? 11.709 -12.133 5.775 1.00 38.50 118 ASN A O 1
ATOM 942 N N . PRO A 1 119 ? 10.792 -14.085 5.212 1.00 37.50 119 PRO A N 1
ATOM 943 C CA . PRO A 1 119 ? 9.824 -14.083 6.322 1.00 37.50 119 PRO A CA 1
ATOM 944 C C . PRO A 1 119 ? 10.460 -14.165 7.730 1.00 37.50 119 PRO A C 1
ATOM 946 O O . PRO A 1 119 ? 9.738 -14.214 8.723 1.00 37.50 119 PRO A O 1
ATOM 949 N N . ALA A 1 120 ? 11.795 -14.160 7.846 1.00 29.17 120 ALA A N 1
ATOM 950 C CA . ALA A 1 120 ? 12.522 -14.175 9.116 1.00 29.17 120 ALA A CA 1
ATOM 951 C C . ALA A 1 120 ? 12.334 -12.913 9.983 1.00 29.17 120 ALA A C 1
ATOM 953 O O . ALA A 1 120 ? 12.772 -12.900 11.129 1.00 29.17 120 ALA A O 1
ATOM 954 N N . ILE A 1 121 ? 11.649 -11.879 9.493 1.00 38.66 121 ILE A N 1
ATOM 955 C CA . ILE A 1 121 ? 11.267 -10.716 10.300 1.00 38.66 121 ILE A CA 1
ATOM 956 C C . ILE A 1 121 ? 9.773 -10.825 10.619 1.00 38.66 121 ILE A C 1
ATOM 958 O O . ILE A 1 121 ? 8.927 -10.103 10.097 1.00 38.66 121 ILE A O 1
ATOM 962 N N . SER A 1 122 ? 9.433 -11.812 11.451 1.00 36.44 122 SER A N 1
ATOM 963 C CA . SER A 1 122 ? 8.055 -12.035 11.911 1.00 36.44 122 SER A CA 1
ATOM 964 C C . SER A 1 122 ? 7.572 -10.978 12.911 1.00 36.44 122 SER A C 1
ATOM 966 O O . SER A 1 122 ? 6.384 -10.947 13.218 1.00 36.44 122 SER A O 1
ATOM 968 N N . LEU A 1 123 ? 8.450 -10.077 13.363 1.00 36.91 123 LEU A N 1
ATOM 969 C CA . LEU A 1 123 ? 8.138 -8.941 14.224 1.00 36.91 123 LEU A CA 1
ATOM 970 C C . LEU A 1 123 ? 9.157 -7.824 13.955 1.00 36.91 123 LEU A C 1
ATOM 972 O O . LEU A 1 123 ? 10.324 -7.970 14.302 1.00 36.91 123 LEU A O 1
ATOM 976 N N . GLY A 1 124 ? 8.723 -6.708 13.375 1.00 45.47 124 GLY A N 1
ATOM 977 C CA . GLY A 1 124 ? 9.513 -5.476 13.366 1.00 45.47 124 GLY A CA 1
ATOM 978 C C . GLY A 1 124 ? 10.135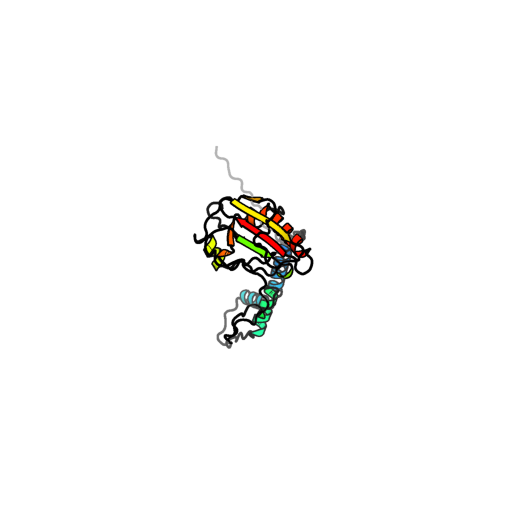 -5.153 12.019 1.00 45.47 124 GLY A C 1
ATOM 979 O O . GLY A 1 124 ? 11.235 -5.575 11.708 1.00 45.47 124 GLY A O 1
ATOM 980 N N . ASN A 1 125 ? 9.410 -4.361 11.243 1.00 52.81 125 ASN A N 1
ATOM 981 C CA . ASN A 1 125 ? 9.936 -3.152 10.637 1.00 52.81 125 ASN A CA 1
ATOM 982 C C . ASN A 1 125 ? 11.476 -3.057 10.418 1.00 52.81 125 ASN A C 1
ATOM 984 O O . ASN A 1 125 ? 12.220 -3.052 11.401 1.00 52.81 125 ASN A O 1
ATOM 988 N N . PRO A 1 126 ? 11.983 -2.856 9.187 1.00 70.31 126 PRO A N 1
ATOM 989 C CA . PRO A 1 126 ? 11.269 -2.393 7.998 1.00 70.31 126 PRO A CA 1
ATOM 990 C C . PRO A 1 126 ? 10.774 -3.495 7.053 1.00 70.31 126 PRO A C 1
ATOM 992 O O . PRO A 1 126 ? 11.413 -4.529 6.870 1.00 70.31 126 PRO A O 1
ATOM 995 N N . TYR A 1 127 ? 9.657 -3.224 6.377 1.00 84.31 127 TYR A N 1
ATOM 996 C CA . TYR A 1 127 ? 9.162 -4.039 5.269 1.00 84.31 127 TYR A CA 1
ATOM 997 C C . TYR A 1 127 ? 9.908 -3.682 3.986 1.00 84.31 127 TYR A C 1
ATOM 999 O O . TYR A 1 127 ? 10.040 -2.507 3.651 1.00 84.31 127 TYR A O 1
ATOM 1007 N N . THR A 1 128 ? 10.363 -4.684 3.234 1.00 86.50 128 THR A N 1
ATOM 1008 C CA . THR A 1 128 ? 10.936 -4.481 1.897 1.00 86.50 128 THR A CA 1
ATOM 1009 C C . THR A 1 128 ? 10.307 -5.460 0.919 1.00 86.50 128 THR A C 1
ATOM 1011 O O . THR A 1 128 ? 10.372 -6.672 1.113 1.00 86.50 128 THR A O 1
ATOM 1014 N N . PHE A 1 129 ? 9.718 -4.923 -0.144 1.00 88.50 129 PHE A N 1
ATOM 1015 C CA . PHE A 1 129 ? 9.040 -5.676 -1.187 1.00 88.50 129 PHE A CA 1
ATOM 1016 C C . PHE A 1 129 ? 9.776 -5.488 -2.505 1.00 88.50 129 PHE A C 1
ATOM 1018 O O . PHE A 1 129 ? 10.081 -4.360 -2.891 1.00 88.50 129 PHE A O 1
ATOM 1025 N N . GLN A 1 130 ? 10.020 -6.592 -3.202 1.00 90.38 130 GLN A N 1
ATOM 1026 C CA . GLN A 1 130 ? 10.329 -6.574 -4.623 1.00 90.38 130 GLN A CA 1
ATOM 1027 C C . GLN A 1 130 ? 9.032 -6.845 -5.383 1.00 90.38 130 GLN A C 1
ATOM 1029 O O . GLN A 1 130 ? 8.348 -7.817 -5.079 1.00 90.38 130 GLN A O 1
ATOM 1034 N N . VAL A 1 131 ? 8.701 -5.976 -6.335 1.00 91.06 131 VAL A N 1
ATOM 1035 C CA . VAL A 1 131 ? 7.454 -6.037 -7.103 1.00 91.06 131 VAL A CA 1
ATOM 1036 C C . VAL A 1 131 ? 7.791 -6.041 -8.585 1.00 91.06 131 VAL A C 1
ATOM 1038 O O . VAL A 1 131 ? 8.348 -5.076 -9.112 1.00 91.06 131 VAL A O 1
ATOM 1041 N N . GLU A 1 132 ? 7.470 -7.133 -9.259 1.00 92.00 132 GLU A N 1
ATOM 1042 C CA . GLU A 1 132 ? 7.611 -7.278 -10.702 1.00 92.00 132 GLU A CA 1
ATOM 1043 C C . GLU A 1 132 ? 6.342 -6.781 -11.418 1.00 92.00 132 GLU A C 1
ATOM 1045 O O . GLU A 1 132 ? 5.267 -6.712 -10.814 1.00 92.00 132 GLU A O 1
ATOM 1050 N N . PRO A 1 133 ? 6.406 -6.473 -12.729 1.00 93.31 133 PRO A N 1
ATOM 1051 C CA . PRO A 1 133 ? 5.214 -6.140 -13.510 1.00 93.31 133 PRO A CA 1
ATOM 1052 C C . PRO A 1 133 ? 4.077 -7.167 -13.375 1.00 93.31 133 PRO A C 1
ATOM 1054 O O . PRO A 1 133 ? 2.908 -6.790 -13.402 1.00 93.31 133 PRO A O 1
ATOM 1057 N N . ALA A 1 134 ? 4.412 -8.450 -13.190 1.00 91.81 134 ALA A N 1
ATOM 1058 C CA . ALA A 1 134 ? 3.450 -9.538 -13.016 1.00 91.81 134 ALA A CA 1
ATOM 1059 C C . ALA A 1 134 ? 2.732 -9.536 -11.650 1.00 91.81 134 ALA A C 1
ATOM 1061 O O . ALA A 1 134 ? 1.677 -10.154 -11.527 1.00 91.81 134 ALA A O 1
ATOM 1062 N N . ASP A 1 135 ? 3.263 -8.841 -10.640 1.00 92.06 135 ASP A N 1
ATOM 1063 C CA . ASP A 1 135 ? 2.649 -8.744 -9.308 1.00 92.06 135 ASP A CA 1
ATOM 1064 C C . ASP A 1 135 ? 1.596 -7.626 -9.228 1.00 92.06 135 ASP A C 1
ATOM 1066 O O . ASP A 1 135 ? 0.802 -7.543 -8.287 1.00 92.06 135 ASP A O 1
ATOM 1070 N N . ILE A 1 136 ? 1.566 -6.733 -10.218 1.00 94.75 136 ILE A N 1
ATOM 1071 C CA . ILE A 1 136 ? 0.627 -5.617 -10.230 1.00 94.75 136 ILE A CA 1
ATOM 1072 C C . ILE A 1 136 ? -0.802 -6.142 -10.395 1.00 94.75 136 ILE A C 1
ATOM 1074 O O . ILE A 1 136 ? -1.136 -6.826 -11.356 1.00 94.75 136 ILE A O 1
ATOM 1078 N N . GLY A 1 137 ? -1.671 -5.767 -9.456 1.00 93.50 137 GLY A N 1
ATOM 1079 C CA . GLY A 1 137 ? -3.069 -6.195 -9.421 1.00 93.50 137 GLY A CA 1
ATOM 1080 C C . GLY A 1 137 ? -3.321 -7.567 -8.787 1.00 93.50 137 GLY A C 1
ATOM 1081 O O . GLY A 1 137 ? -4.486 -7.936 -8.673 1.00 93.50 137 GLY A O 1
ATOM 1082 N N . THR A 1 138 ? -2.293 -8.287 -8.322 1.00 94.31 138 THR A N 1
ATOM 1083 C CA . THR A 1 138 ? -2.453 -9.624 -7.708 1.00 94.31 138 THR A CA 1
ATOM 1084 C C . THR A 1 138 ? -2.665 -9.591 -6.192 1.00 94.31 138 THR A C 1
ATOM 1086 O O . THR A 1 138 ? -2.831 -10.631 -5.559 1.00 94.31 138 THR A O 1
ATOM 1089 N N . GLY A 1 139 ? -2.682 -8.401 -5.582 1.00 94.31 139 GLY A N 1
ATOM 1090 C CA . GLY A 1 139 ? -2.854 -8.262 -4.140 1.00 94.31 139 GLY A CA 1
ATOM 1091 C C . GLY A 1 139 ? -4.265 -8.597 -3.656 1.00 94.31 139 GLY A C 1
ATOM 1092 O O . GLY A 1 139 ? -5.265 -8.471 -4.371 1.00 94.31 139 GLY A O 1
ATOM 1093 N N . THR A 1 140 ? -4.366 -8.944 -2.377 1.00 95.19 140 THR A N 1
ATOM 1094 C CA . THR A 1 140 ? -5.612 -9.395 -1.750 1.00 95.19 140 THR A CA 1
ATOM 1095 C C . THR A 1 140 ? -6.309 -8.288 -0.957 1.00 95.19 140 THR A C 1
ATOM 1097 O O . THR A 1 140 ? -5.694 -7.335 -0.460 1.00 95.19 140 THR A O 1
ATOM 1100 N N . ALA A 1 141 ? -7.621 -8.442 -0.782 1.00 96.06 141 ALA A N 1
ATOM 1101 C CA . ALA A 1 141 ? -8.402 -7.615 0.133 1.00 96.06 141 ALA A CA 1
ATOM 1102 C C . ALA A 1 141 ? -8.038 -7.882 1.606 1.00 96.06 141 ALA A C 1
ATOM 1104 O O . ALA A 1 141 ? -7.369 -8.866 1.929 1.00 96.06 141 ALA A O 1
ATOM 1105 N N . THR A 1 142 ? -8.496 -6.997 2.493 1.00 96.38 142 THR A N 1
ATOM 1106 C CA . THR A 1 142 ? -8.439 -7.207 3.944 1.00 96.38 142 THR A CA 1
ATOM 1107 C C . THR A 1 142 ? -9.570 -8.115 4.405 1.00 96.38 142 THR A C 1
ATOM 1109 O O . THR A 1 142 ? -10.684 -8.064 3.876 1.00 96.38 142 THR A O 1
ATOM 1112 N N . THR A 1 143 ? -9.305 -8.926 5.424 1.00 96.81 143 THR A N 1
ATOM 1113 C CA . THR A 1 143 ? -10.280 -9.842 6.029 1.00 96.81 143 THR A CA 1
ATOM 1114 C C . THR A 1 143 ? -10.804 -9.294 7.354 1.00 96.81 143 THR A C 1
ATOM 1116 O O . THR A 1 143 ? -10.237 -8.363 7.938 1.00 96.81 143 THR A O 1
ATOM 1119 N N . LEU A 1 144 ? -11.882 -9.895 7.871 1.00 97.12 144 LEU A N 1
ATOM 1120 C CA . LEU A 1 144 ? -12.337 -9.624 9.237 1.00 97.12 144 LEU A CA 1
ATOM 1121 C C . LEU A 1 144 ? -11.225 -9.916 10.262 1.00 97.12 144 LEU A C 1
ATOM 1123 O O . LEU A 1 144 ? -11.040 -9.132 11.187 1.00 97.12 144 LEU A O 1
ATOM 1127 N N . GLY A 1 145 ? -10.430 -10.969 10.039 1.00 96.81 145 GLY A N 1
ATOM 1128 C CA . GLY A 1 145 ? -9.275 -11.308 10.875 1.00 96.81 145 GLY A CA 1
ATOM 1129 C C . GLY A 1 145 ? -8.265 -10.164 10.969 1.00 96.81 145 GLY A C 1
ATOM 1130 O O . GLY A 1 145 ? -7.944 -9.720 12.068 1.00 96.81 145 GLY A O 1
ATOM 1131 N N . THR A 1 146 ? -7.852 -9.598 9.831 1.00 95.88 146 THR A N 1
ATOM 1132 C CA . THR A 1 146 ? -6.914 -8.460 9.817 1.00 95.88 146 THR A CA 1
ATOM 1133 C C . THR A 1 146 ? -7.500 -7.171 10.402 1.00 95.88 146 THR A C 1
ATOM 1135 O O . THR A 1 146 ? -6.774 -6.388 11.010 1.00 95.88 146 THR A O 1
ATOM 1138 N N . ARG A 1 147 ? -8.821 -6.953 10.291 1.00 96.81 147 ARG A N 1
ATOM 1139 C CA . ARG A 1 147 ? -9.501 -5.820 10.952 1.00 96.81 147 ARG A CA 1
ATOM 1140 C C . ARG A 1 147 ? -9.481 -5.956 12.465 1.00 96.81 147 ARG A C 1
ATOM 1142 O O . ARG A 1 147 ? -9.198 -4.972 13.146 1.00 96.81 147 ARG A O 1
ATOM 1149 N N . ASN A 1 148 ? -9.746 -7.161 12.962 1.00 96.62 148 ASN A N 1
ATOM 1150 C CA . ASN A 1 148 ? -9.689 -7.474 14.385 1.00 96.62 148 ASN A CA 1
ATOM 1151 C C . ASN A 1 148 ? -8.252 -7.403 14.910 1.00 96.62 148 ASN A C 1
ATOM 1153 O O . ASN A 1 148 ? -8.042 -6.906 16.005 1.00 96.62 148 ASN A O 1
ATOM 1157 N N . TYR A 1 149 ? -7.261 -7.827 14.126 1.00 95.00 149 TYR A N 1
ATOM 1158 C CA . TYR A 1 149 ? -5.848 -7.671 14.471 1.00 95.00 149 TYR A CA 1
ATOM 1159 C C . TYR A 1 149 ? -5.459 -6.193 14.651 1.00 95.00 149 TYR A C 1
ATOM 1161 O O . TYR A 1 149 ? -4.934 -5.819 15.698 1.00 95.00 149 TYR A O 1
ATOM 1169 N N . VAL A 1 150 ? -5.789 -5.342 13.672 1.00 95.06 150 VAL A N 1
ATOM 1170 C CA . VAL A 1 150 ? -5.483 -3.900 13.700 1.00 95.06 150 VAL A CA 1
ATOM 1171 C C . VAL A 1 150 ? -6.214 -3.165 14.827 1.00 95.06 150 VAL A C 1
ATOM 1173 O O . VAL A 1 150 ? -5.611 -2.346 15.510 1.00 95.06 150 VAL A O 1
ATOM 1176 N N . ASN A 1 151 ? -7.502 -3.448 15.041 1.00 96.00 151 ASN A N 1
ATOM 1177 C CA . ASN A 1 151 ? -8.333 -2.692 15.988 1.00 96.00 151 ASN A CA 1
ATOM 1178 C C . ASN A 1 151 ? -8.494 -3.355 17.366 1.00 96.00 151 ASN A C 1
ATOM 1180 O O . ASN A 1 151 ? -8.995 -2.724 18.290 1.00 96.00 151 ASN A O 1
ATOM 1184 N N . GLY A 1 152 ? -8.078 -4.611 17.523 1.00 93.19 152 GLY A N 1
ATOM 1185 C CA . GLY A 1 152 ? -8.160 -5.379 18.770 1.00 93.19 152 GLY A CA 1
ATOM 1186 C C . GLY A 1 152 ? -6.902 -5.299 19.637 1.00 93.19 152 GLY A C 1
ATOM 1187 O O . GLY A 1 152 ? -6.751 -6.104 20.549 1.00 93.19 152 GLY A O 1
ATOM 1188 N N . GLY A 1 153 ? -5.984 -4.374 19.336 1.00 88.25 153 GLY A N 1
ATOM 1189 C CA . GLY A 1 153 ? -4.712 -4.217 20.051 1.00 88.25 153 GLY A CA 1
ATOM 1190 C C . GLY A 1 153 ? -3.619 -5.210 19.639 1.00 88.25 153 GLY A C 1
ATOM 1191 O O . GLY A 1 153 ? -2.590 -5.279 20.304 1.00 88.25 153 GLY A O 1
ATOM 1192 N N . GLY A 1 154 ? -3.821 -5.974 18.559 1.00 82.25 154 GLY A N 1
ATOM 1193 C CA . GLY A 1 154 ? -2.822 -6.914 18.043 1.00 82.25 154 GLY A CA 1
ATOM 1194 C C . GLY A 1 154 ? -1.675 -6.238 17.289 1.00 82.25 154 GLY A C 1
ATOM 1195 O O . GLY A 1 154 ? -0.577 -6.786 17.240 1.00 82.25 154 GLY A O 1
ATOM 1196 N N . ALA A 1 155 ? -1.910 -5.050 16.728 1.00 88.50 155 ALA A N 1
ATOM 1197 C CA . ALA A 1 155 ? -0.921 -4.295 15.972 1.00 88.50 155 ALA A CA 1
ATOM 1198 C C . ALA A 1 155 ? -0.449 -3.042 16.740 1.00 88.50 155 ALA A C 1
ATOM 1200 O O . ALA A 1 155 ? -1.289 -2.334 17.306 1.00 88.50 155 ALA A O 1
ATOM 1201 N N . PRO A 1 156 ? 0.858 -2.716 16.735 1.00 89.81 156 PRO A N 1
ATOM 1202 C CA . PRO A 1 156 ? 1.349 -1.461 17.299 1.00 89.81 156 PRO A CA 1
ATOM 1203 C C . PRO A 1 156 ? 0.798 -0.243 16.544 1.00 89.81 156 PRO A C 1
ATOM 1205 O O . PRO A 1 156 ? 0.564 -0.294 15.335 1.00 89.81 156 PRO A O 1
ATOM 1208 N N . LEU A 1 157 ? 0.606 0.865 17.264 1.00 91.44 157 LEU A N 1
ATOM 1209 C CA . LEU A 1 157 ? 0.242 2.152 16.676 1.00 91.44 157 LEU A CA 1
ATOM 1210 C C . LEU A 1 157 ? 1.507 2.933 16.338 1.00 91.44 157 LEU A C 1
ATOM 1212 O O . LEU A 1 157 ? 2.354 3.144 17.203 1.00 91.44 157 LEU A O 1
ATOM 1216 N N . PHE A 1 158 ? 1.588 3.416 15.104 1.00 90.81 158 PHE A N 1
ATOM 1217 C CA . PHE A 1 158 ? 2.726 4.185 14.613 1.00 90.81 158 PHE A CA 1
ATOM 1218 C C . PHE A 1 158 ? 2.258 5.602 14.284 1.00 90.81 158 PHE A C 1
ATOM 1220 O O . PHE A 1 158 ? 1.341 5.736 13.474 1.00 90.81 158 PHE A O 1
ATOM 1227 N N . PRO A 1 159 ? 2.831 6.666 14.873 1.00 92.06 159 PRO A N 1
ATOM 1228 C CA . PRO A 1 159 ? 2.396 8.043 14.610 1.00 92.06 159 PRO A CA 1
ATOM 1229 C C . PRO A 1 159 ? 2.789 8.539 13.210 1.00 92.06 159 PRO A C 1
ATOM 1231 O O . PRO A 1 159 ? 2.264 9.543 12.723 1.00 92.06 159 PRO A O 1
ATOM 1234 N N . THR A 1 160 ? 3.719 7.849 12.552 1.00 92.25 160 THR A N 1
ATOM 1235 C CA . THR A 1 160 ? 4.173 8.120 11.189 1.00 92.25 160 THR A CA 1
ATOM 1236 C C . THR A 1 160 ? 4.441 6.810 10.456 1.00 92.25 160 THR A C 1
ATOM 1238 O O . THR A 1 160 ? 4.662 5.770 11.069 1.00 92.25 160 THR A O 1
ATOM 1241 N N . ALA A 1 161 ? 4.433 6.867 9.128 1.00 91.12 161 ALA A N 1
ATOM 1242 C CA . ALA A 1 161 ? 4.920 5.799 8.270 1.00 91.12 161 ALA A CA 1
ATOM 1243 C C . ALA A 1 161 ? 5.937 6.396 7.296 1.00 91.12 161 ALA A C 1
ATOM 1245 O O . ALA A 1 161 ? 5.621 7.313 6.536 1.00 91.12 161 ALA A O 1
ATOM 1246 N N . SER A 1 162 ? 7.167 5.898 7.332 1.00 91.75 162 SER A N 1
ATOM 1247 C CA . SER A 1 162 ? 8.209 6.282 6.383 1.00 91.75 162 SER A CA 1
ATOM 1248 C C . SER A 1 162 ? 8.262 5.267 5.253 1.00 91.75 162 SER A C 1
ATOM 1250 O O . SER A 1 162 ? 8.090 4.076 5.488 1.00 91.75 162 SER A O 1
ATOM 1252 N N . PHE A 1 163 ? 8.500 5.701 4.024 1.00 92.06 163 PHE A N 1
ATOM 1253 C CA . PHE A 1 163 ? 8.600 4.789 2.892 1.00 92.06 163 PHE A CA 1
ATOM 1254 C C . PHE A 1 163 ? 9.518 5.339 1.808 1.00 92.06 163 PHE A C 1
ATOM 1256 O O . PHE A 1 163 ? 9.745 6.541 1.705 1.00 92.06 163 PHE A O 1
ATOM 1263 N N . ALA A 1 164 ? 10.063 4.450 0.993 1.00 92.50 164 ALA A N 1
ATOM 1264 C CA . ALA A 1 164 ? 10.917 4.799 -0.129 1.00 92.50 164 ALA A CA 1
ATOM 1265 C C . ALA A 1 164 ? 10.728 3.766 -1.240 1.00 92.50 164 ALA A C 1
ATOM 1267 O O . ALA A 1 164 ? 10.442 2.602 -0.962 1.00 92.50 164 ALA A O 1
ATOM 1268 N N . TYR A 1 165 ? 10.902 4.164 -2.499 1.00 93.50 165 TYR A N 1
ATOM 1269 C CA . TYR A 1 165 ? 10.851 3.215 -3.607 1.00 93.50 165 TYR A CA 1
ATOM 1270 C C . TYR A 1 165 ? 11.794 3.568 -4.750 1.00 93.50 165 TYR A C 1
ATOM 1272 O O . TYR A 1 165 ? 12.217 4.713 -4.897 1.00 93.50 165 TYR A O 1
ATOM 1280 N N . GLY A 1 166 ? 12.136 2.564 -5.553 1.00 92.62 166 GLY A N 1
ATOM 1281 C CA . GLY A 1 166 ? 12.990 2.692 -6.733 1.00 92.62 166 GLY A CA 1
ATOM 1282 C C . GLY A 1 166 ? 12.612 1.678 -7.810 1.00 92.62 166 GLY A C 1
ATOM 1283 O O . GLY A 1 166 ? 11.882 0.725 -7.533 1.00 92.62 166 GLY A O 1
ATOM 1284 N N . PHE A 1 167 ? 13.106 1.887 -9.031 1.00 93.00 167 PHE A N 1
ATOM 1285 C CA . PHE A 1 167 ? 12.804 1.058 -10.201 1.00 93.00 167 PHE A CA 1
ATOM 1286 C C . PHE A 1 167 ? 14.089 0.547 -10.853 1.00 93.00 167 PHE A C 1
ATOM 1288 O O . PHE A 1 167 ? 15.043 1.305 -11.021 1.00 93.00 167 PHE A O 1
ATOM 1295 N N . PHE A 1 168 ? 14.095 -0.722 -11.252 1.00 90.56 168 PHE A N 1
ATOM 1296 C CA . PHE A 1 168 ? 15.273 -1.425 -11.750 1.00 90.56 168 PHE A CA 1
ATOM 1297 C C . PHE A 1 168 ? 14.919 -2.107 -13.082 1.00 90.56 168 PHE A C 1
ATOM 1299 O O . PHE A 1 168 ? 14.226 -3.121 -13.070 1.00 90.56 168 PHE A O 1
ATOM 1306 N N . PRO A 1 169 ? 15.351 -1.571 -14.241 1.00 89.12 169 PRO A N 1
ATOM 1307 C CA . PRO A 1 169 ? 14.930 -2.034 -15.570 1.00 89.12 169 PRO A CA 1
ATOM 1308 C C . PRO A 1 169 ? 15.557 -3.359 -16.044 1.00 89.12 169 PRO A C 1
ATOM 1310 O O . PRO A 1 169 ? 15.382 -3.723 -17.198 1.00 89.12 169 PRO A O 1
ATOM 1313 N N . GLY A 1 170 ? 16.262 -4.105 -15.192 1.00 79.38 170 GLY A N 1
ATOM 1314 C CA . GLY A 1 170 ? 16.694 -5.477 -15.485 1.00 79.38 170 GLY A CA 1
ATOM 1315 C C . GLY A 1 170 ? 18.173 -5.759 -15.216 1.00 79.38 170 GLY A C 1
ATOM 1316 O O . GLY A 1 170 ? 18.974 -4.850 -15.005 1.00 79.38 170 GLY A O 1
ATOM 1317 N N . GLY A 1 171 ? 18.519 -7.053 -15.235 1.00 59.59 171 GLY A N 1
ATOM 1318 C CA . GLY A 1 171 ? 19.902 -7.554 -15.241 1.00 59.59 171 GLY A CA 1
ATOM 1319 C C . GLY A 1 171 ? 20.364 -8.329 -14.002 1.00 59.59 171 GLY A C 1
ATOM 1320 O O . GLY A 1 171 ? 21.461 -8.880 -14.019 1.00 59.59 171 GLY A O 1
ATOM 1321 N N . GLY A 1 172 ? 19.556 -8.439 -12.948 1.00 54.38 172 GLY A N 1
ATOM 1322 C CA . GLY A 1 172 ? 19.935 -9.203 -11.761 1.00 54.38 172 GLY A CA 1
ATOM 1323 C C . GLY A 1 172 ? 18.722 -9.728 -11.017 1.00 54.38 172 GLY A C 1
ATOM 1324 O O . GLY A 1 172 ? 17.713 -9.036 -10.907 1.00 54.38 172 GLY A O 1
ATOM 1325 N N . GLY A 1 173 ? 18.828 -10.952 -10.493 1.00 61.25 173 GLY A N 1
ATOM 1326 C CA . GLY A 1 173 ? 17.958 -11.386 -9.402 1.00 61.25 173 GLY A CA 1
ATOM 1327 C C . GLY A 1 173 ? 18.047 -10.412 -8.223 1.00 61.25 173 GLY A C 1
ATOM 1328 O O . GLY A 1 173 ? 18.896 -9.524 -8.215 1.00 61.25 173 GLY A O 1
ATOM 1329 N N . TRP A 1 174 ? 17.156 -10.579 -7.246 1.00 60.56 174 TRP A N 1
ATOM 1330 C CA . TRP A 1 174 ? 17.054 -9.731 -6.054 1.00 60.56 174 TRP A CA 1
ATOM 1331 C C . TRP A 1 174 ? 18.398 -9.137 -5.599 1.00 60.56 174 TRP A C 1
ATOM 1333 O O . TRP A 1 174 ? 19.340 -9.867 -5.284 1.00 60.56 174 TRP A O 1
ATOM 1343 N N . ALA A 1 175 ? 18.472 -7.806 -5.574 1.00 62.75 175 ALA A N 1
ATOM 1344 C CA . ALA A 1 175 ? 19.642 -7.062 -5.136 1.00 62.75 175 ALA A CA 1
ATOM 1345 C C . ALA A 1 175 ? 19.345 -6.439 -3.757 1.00 62.75 175 ALA A C 1
ATOM 1347 O O . ALA A 1 175 ? 18.739 -5.372 -3.704 1.00 62.75 175 ALA A O 1
ATOM 1348 N N . PRO A 1 176 ? 19.775 -7.050 -2.634 1.00 56.44 176 PRO A N 1
ATOM 1349 C CA . PRO A 1 176 ? 19.551 -6.520 -1.280 1.00 56.44 176 PRO A CA 1
ATOM 1350 C C . PRO A 1 176 ? 20.059 -5.091 -1.077 1.00 56.44 176 PRO A C 1
ATOM 1352 O O . PRO A 1 176 ? 19.609 -4.399 -0.172 1.00 56.44 176 PRO A O 1
ATOM 1355 N N . GLY A 1 177 ? 21.035 -4.672 -1.888 1.00 59.06 177 GLY A N 1
ATOM 1356 C CA . GLY A 1 177 ? 21.640 -3.341 -1.854 1.00 59.06 177 GLY A CA 1
ATOM 1357 C C . GLY A 1 177 ? 20.997 -2.330 -2.803 1.00 59.06 177 GLY A C 1
ATOM 1358 O O . GLY A 1 177 ? 21.523 -1.228 -2.942 1.00 59.06 177 GLY A O 1
ATOM 1359 N N . ALA A 1 178 ? 19.905 -2.688 -3.483 1.00 64.88 178 ALA A N 1
ATOM 1360 C CA . ALA A 1 1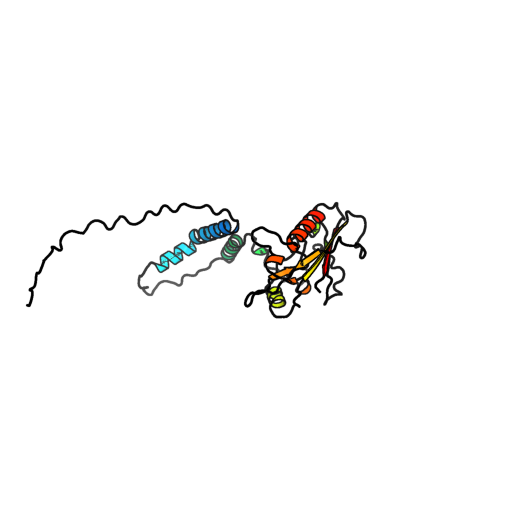78 ? 19.125 -1.764 -4.292 1.00 64.88 178 ALA A CA 1
ATOM 1361 C C . ALA A 1 178 ? 18.521 -0.684 -3.383 1.00 64.88 178 ALA A C 1
ATOM 1363 O O . ALA A 1 178 ? 17.484 -0.889 -2.754 1.00 64.88 178 ALA A O 1
ATOM 1364 N N . ALA A 1 179 ? 19.204 0.457 -3.284 1.00 65.50 179 ALA A N 1
ATOM 1365 C CA . ALA A 1 179 ? 18.744 1.563 -2.463 1.00 65.50 179 ALA A CA 1
ATOM 1366 C C . ALA A 1 179 ? 17.456 2.136 -3.075 1.00 65.50 179 ALA A C 1
ATOM 1368 O O . ALA A 1 179 ? 17.467 2.542 -4.245 1.00 65.50 179 ALA A O 1
ATOM 1369 N N . PRO A 1 180 ? 16.340 2.170 -2.328 1.00 77.06 180 PRO A N 1
ATOM 1370 C CA . PRO A 1 180 ? 15.176 2.911 -2.774 1.00 77.06 180 PRO A CA 1
ATOM 1371 C C . PRO A 1 180 ? 15.522 4.409 -2.850 1.00 77.06 180 PRO A C 1
ATOM 1373 O O . PRO A 1 180 ? 16.548 4.858 -2.336 1.00 77.06 180 PRO A O 1
ATOM 1376 N N . GLY A 1 181 ? 14.673 5.184 -3.523 1.00 84.75 181 GLY A N 1
ATOM 1377 C CA . GLY A 1 181 ? 14.816 6.633 -3.629 1.00 84.75 181 GLY A CA 1
ATOM 1378 C C . GLY A 1 181 ? 14.754 7.362 -2.273 1.00 84.75 181 GLY A C 1
ATOM 1379 O O . GLY A 1 181 ? 14.801 6.742 -1.210 1.00 84.75 181 GLY A O 1
ATOM 1380 N N . PRO A 1 182 ? 14.639 8.701 -2.277 1.00 88.12 182 PRO A N 1
ATOM 1381 C CA . PRO A 1 182 ? 14.615 9.477 -1.040 1.00 88.12 182 PRO A CA 1
ATOM 1382 C C . PRO A 1 182 ? 13.462 9.050 -0.123 1.00 88.12 182 PRO A C 1
ATOM 1384 O O . PRO A 1 182 ? 12.329 8.875 -0.582 1.00 88.12 182 PRO A O 1
ATOM 1387 N N . LEU A 1 183 ? 13.757 8.938 1.175 1.00 90.50 183 LEU A N 1
ATOM 1388 C CA . LEU A 1 183 ? 12.778 8.602 2.205 1.00 90.50 183 LEU A CA 1
ATOM 1389 C C . LEU A 1 183 ? 11.666 9.655 2.252 1.00 90.50 183 LEU A C 1
ATOM 1391 O O . LEU A 1 183 ? 11.925 10.847 2.412 1.00 90.50 183 LEU A O 1
ATOM 1395 N N . GLN A 1 184 ? 10.430 9.193 2.131 1.00 93.31 184 GLN A N 1
ATOM 1396 C CA . GLN A 1 184 ? 9.211 9.964 2.318 1.00 93.31 184 GLN A CA 1
ATOM 1397 C C . GLN A 1 184 ? 8.621 9.644 3.688 1.00 93.31 184 GLN A C 1
ATOM 1399 O O . GLN A 1 184 ? 8.785 8.533 4.191 1.00 93.31 184 GLN A O 1
ATOM 1404 N N . VAL A 1 185 ? 7.907 10.598 4.282 1.00 91.94 185 VAL A N 1
ATOM 1405 C CA . VAL A 1 185 ? 7.233 10.415 5.572 1.00 91.94 185 VAL A CA 1
ATOM 1406 C C . VAL A 1 185 ? 5.775 10.826 5.428 1.00 91.94 185 VAL A C 1
ATOM 1408 O O . VAL A 1 185 ? 5.474 11.974 5.104 1.00 91.94 185 VAL A O 1
ATOM 1411 N N . ALA A 1 186 ? 4.864 9.889 5.680 1.00 91.50 186 ALA A N 1
ATOM 1412 C CA . ALA A 1 186 ? 3.444 10.163 5.823 1.00 91.50 186 ALA A CA 1
ATOM 1413 C C . ALA A 1 186 ? 3.088 10.270 7.317 1.00 91.50 186 ALA A C 1
ATOM 1415 O O . ALA A 1 186 ? 3.461 9.387 8.098 1.00 91.50 186 ALA A O 1
ATOM 1416 N N . PRO A 1 187 ? 2.359 11.319 7.741 1.00 92.31 187 PRO A N 1
ATOM 1417 C CA . PRO A 1 187 ? 1.781 11.342 9.079 1.00 92.31 187 PRO A CA 1
ATOM 1418 C C . PRO A 1 187 ? 0.750 10.217 9.208 1.00 92.31 187 PRO A C 1
ATOM 1420 O O . PRO A 1 187 ? 0.094 9.873 8.230 1.00 92.31 187 PRO A O 1
ATOM 1423 N N . ASN A 1 188 ? 0.590 9.668 10.409 1.00 92.81 188 ASN A N 1
ATOM 1424 C CA . ASN A 1 188 ? -0.431 8.676 10.729 1.00 92.81 188 ASN A CA 1
ATOM 1425 C C . ASN A 1 188 ? -1.125 9.071 12.046 1.00 92.81 188 ASN A C 1
ATOM 1427 O O . ASN A 1 188 ? -0.846 8.494 13.099 1.00 92.81 188 ASN A O 1
ATOM 1431 N N . PRO A 1 189 ? -1.947 10.139 12.025 1.00 92.88 189 PRO A N 1
ATOM 1432 C CA . PRO A 1 189 ? -2.533 10.689 13.239 1.00 92.88 189 PRO A CA 1
ATOM 1433 C C . PRO A 1 189 ? -3.442 9.668 13.939 1.00 92.88 189 PRO A C 1
ATOM 1435 O O . PRO A 1 189 ? -3.986 8.771 13.289 1.00 92.88 189 PRO A O 1
ATOM 1438 N N . PRO A 1 190 ? -3.646 9.800 15.262 1.00 92.75 190 PRO A N 1
ATOM 1439 C CA . PRO A 1 190 ? -4.577 8.944 15.970 1.00 92.75 190 PRO A CA 1
ATOM 1440 C C . PRO A 1 190 ? -5.988 9.007 15.392 1.00 92.75 190 PRO A C 1
ATOM 1442 O O . PRO A 1 190 ? -6.481 10.087 15.058 1.00 92.75 190 PRO A O 1
ATOM 1445 N N . ALA A 1 191 ? -6.653 7.854 15.322 1.00 91.12 191 ALA A N 1
ATOM 1446 C CA . ALA A 1 191 ? -8.062 7.818 14.964 1.00 91.12 191 ALA A CA 1
ATOM 1447 C C . ALA A 1 191 ? -8.888 8.605 16.008 1.00 91.12 191 ALA A C 1
ATOM 1449 O O . ALA A 1 191 ? -8.578 8.546 17.204 1.00 91.12 191 ALA A O 1
ATOM 1450 N N . PRO A 1 192 ? -9.937 9.346 15.597 1.00 91.81 192 PRO A N 1
ATOM 1451 C CA . PRO A 1 192 ? -10.820 10.025 16.540 1.00 91.81 192 PRO A CA 1
ATOM 1452 C C . PRO A 1 192 ? -11.449 9.049 17.550 1.00 91.81 192 PRO A C 1
ATOM 1454 O O . PRO A 1 192 ? -11.665 7.881 17.217 1.00 91.81 192 PRO A O 1
ATOM 1457 N N . PRO A 1 193 ? -11.817 9.505 18.763 1.00 93.06 193 PRO A N 1
ATOM 1458 C CA . PRO A 1 193 ? -12.485 8.653 19.742 1.00 93.06 193 PRO A CA 1
ATOM 1459 C C . PRO A 1 193 ? -13.720 7.952 19.160 1.00 93.06 193 PRO A C 1
ATOM 1461 O O . PRO A 1 193 ? -14.577 8.587 18.547 1.00 93.06 193 PRO A O 1
ATOM 1464 N N . GLY A 1 194 ? -13.807 6.633 19.353 1.00 93.06 194 GLY A N 1
ATOM 1465 C CA . GLY A 1 194 ? -14.902 5.804 18.834 1.00 93.06 194 GLY A CA 1
ATOM 1466 C C . GLY A 1 194 ? -14.800 5.446 17.346 1.00 93.06 194 GLY A C 1
ATOM 1467 O O . GLY A 1 194 ? -15.663 4.732 16.837 1.00 93.06 194 GLY A O 1
ATOM 1468 N N . VAL A 1 195 ? -13.757 5.897 16.644 1.00 94.69 195 VAL A N 1
ATOM 1469 C CA . VAL A 1 195 ? -13.500 5.550 15.243 1.00 94.69 195 VAL A CA 1
ATOM 1470 C C . VAL A 1 195 ? -12.377 4.519 15.175 1.00 94.69 195 VAL A C 1
ATOM 1472 O O . VAL A 1 195 ? -11.297 4.717 15.720 1.00 94.69 195 VAL A O 1
ATOM 1475 N N . ALA A 1 196 ? -12.638 3.408 14.488 1.00 95.38 196 ALA A N 1
ATOM 1476 C CA . ALA A 1 196 ? -11.629 2.394 14.201 1.00 95.38 196 ALA A CA 1
ATOM 1477 C C . ALA A 1 196 ? -10.576 2.919 13.212 1.00 95.38 196 ALA A C 1
ATOM 1479 O O . ALA A 1 196 ? -10.911 3.642 12.266 1.00 95.38 196 ALA A O 1
ATOM 1480 N N . TYR A 1 197 ? -9.327 2.485 13.389 1.00 96.31 197 TYR A N 1
ATOM 1481 C CA . TYR A 1 197 ? -8.300 2.641 12.368 1.00 96.31 197 TYR A CA 1
ATOM 1482 C C . TYR A 1 197 ? -8.675 1.853 11.119 1.00 96.31 197 TYR A C 1
ATOM 1484 O O . TYR A 1 197 ? -9.297 0.782 11.170 1.00 96.31 197 TYR A O 1
ATOM 1492 N N . ASP A 1 198 ? -8.231 2.369 9.981 1.00 95.88 198 ASP A N 1
ATOM 1493 C CA . ASP A 1 198 ? -8.223 1.589 8.767 1.00 95.88 198 ASP A CA 1
ATOM 1494 C C . ASP A 1 198 ? -7.133 0.515 8.831 1.00 95.88 198 ASP A C 1
ATOM 1496 O O . ASP A 1 198 ? -6.072 0.691 9.430 1.00 95.88 198 ASP A O 1
ATOM 1500 N N . VAL A 1 199 ? -7.400 -0.602 8.160 1.00 96.38 199 VAL A N 1
ATOM 1501 C CA . VAL A 1 199 ? -6.402 -1.642 7.910 1.00 96.38 199 VAL A CA 1
ATOM 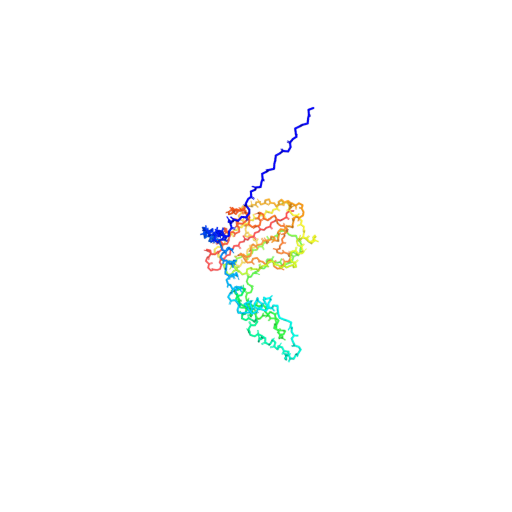1502 C C . VAL A 1 199 ? -5.588 -1.200 6.698 1.00 96.38 199 VAL A C 1
ATOM 1504 O O . VAL A 1 199 ? -5.989 -1.460 5.561 1.00 96.38 199 VAL A O 1
ATOM 1507 N N . GLY A 1 200 ? -4.514 -0.453 6.948 1.00 94.75 200 GLY A N 1
ATOM 1508 C CA . GLY A 1 200 ? -3.586 0.004 5.918 1.00 94.75 200 GLY A CA 1
ATOM 1509 C C . GLY A 1 200 ? -2.678 -1.134 5.478 1.00 94.75 200 GLY A C 1
ATOM 1510 O O . GLY A 1 200 ? -2.179 -1.878 6.319 1.00 94.75 200 GLY A O 1
ATOM 1511 N N . HIS A 1 201 ? -2.466 -1.296 4.173 1.00 94.69 201 HIS A N 1
ATOM 1512 C CA . HIS A 1 201 ? -1.500 -2.270 3.666 1.00 94.69 201 HIS A CA 1
ATOM 1513 C C . HIS A 1 201 ? -0.077 -1.696 3.711 1.00 94.69 201 HIS A C 1
ATOM 1515 O O . HIS A 1 201 ? 0.148 -0.560 3.304 1.00 94.69 201 HIS A O 1
ATOM 1521 N N . ALA A 1 202 ? 0.911 -2.510 4.090 1.00 93.12 202 ALA A N 1
ATOM 1522 C CA . ALA A 1 202 ? 2.332 -2.162 3.960 1.00 93.12 202 ALA A CA 1
ATOM 1523 C C . ALA A 1 202 ? 2.767 -2.006 2.489 1.00 93.12 202 ALA A C 1
ATOM 1525 O O . ALA A 1 202 ? 3.596 -1.161 2.163 1.00 93.12 202 ALA A O 1
ATOM 1526 N N . LEU A 1 203 ? 2.160 -2.776 1.587 1.00 93.69 203 LEU A N 1
ATOM 1527 C CA . LEU A 1 203 ? 2.226 -2.594 0.140 1.00 93.69 203 LEU A CA 1
ATOM 1528 C C . LEU A 1 203 ? 0.789 -2.543 -0.371 1.00 93.69 203 LEU A C 1
ATOM 1530 O O . LEU A 1 203 ? 0.054 -3.492 -0.135 1.00 93.69 203 LEU A O 1
ATOM 1534 N N . GLY A 1 204 ? 0.361 -1.482 -1.056 1.00 94.38 204 GLY A N 1
ATOM 1535 C CA . GLY A 1 204 ? -1.026 -1.374 -1.519 1.00 94.38 204 GLY A CA 1
ATOM 1536 C C . GLY A 1 204 ? -1.500 -2.594 -2.324 1.00 94.38 204 GLY A C 1
ATOM 1537 O O . GLY A 1 204 ? -0.753 -3.148 -3.131 1.00 94.38 204 GLY A O 1
ATOM 1538 N N . ARG A 1 205 ? -2.772 -2.994 -2.166 1.00 95.56 205 ARG A N 1
ATOM 1539 C CA . ARG A 1 205 ? -3.388 -4.136 -2.887 1.00 95.56 205 ARG A CA 1
ATOM 1540 C C . ARG A 1 205 ? -3.104 -4.119 -4.395 1.00 95.56 205 ARG A C 1
ATOM 1542 O O . ARG A 1 205 ? -2.774 -5.134 -4.994 1.00 95.56 205 ARG A O 1
ATOM 1549 N N . GLN A 1 206 ? -3.208 -2.946 -5.012 1.00 95.31 206 GLN A N 1
ATOM 1550 C CA . GLN A 1 206 ? -2.961 -2.757 -6.446 1.00 95.31 206 GLN A CA 1
ATOM 1551 C C . GLN A 1 206 ? -1.513 -3.042 -6.876 1.00 95.31 206 GLN A C 1
ATOM 1553 O O . GLN A 1 206 ? -1.274 -3.270 -8.056 1.00 95.31 206 GLN A O 1
ATOM 1558 N N . ASN A 1 207 ? -0.574 -3.030 -5.931 1.00 95.50 207 ASN A N 1
ATOM 1559 C CA . ASN A 1 207 ? 0.848 -3.288 -6.135 1.00 95.50 207 ASN A CA 1
ATOM 1560 C C . ASN A 1 207 ? 1.238 -4.719 -5.735 1.00 95.50 207 ASN A C 1
ATOM 1562 O O . ASN A 1 207 ? 2.422 -4.999 -5.621 1.00 95.50 207 ASN A O 1
ATOM 1566 N N . GLY A 1 208 ? 0.263 -5.595 -5.465 1.00 94.25 208 GLY A N 1
ATOM 1567 C CA . GLY A 1 208 ? 0.516 -6.965 -5.014 1.00 94.25 208 GLY A CA 1
ATOM 1568 C C . GLY A 1 208 ? 0.326 -7.186 -3.508 1.00 94.25 208 GLY A C 1
ATOM 1569 O O . GLY A 1 208 ? 0.439 -8.306 -3.035 1.00 94.25 208 GLY A O 1
ATOM 1570 N N . GLY A 1 209 ? -0.025 -6.162 -2.732 1.00 94.00 209 GLY A N 1
ATOM 1571 C CA . GLY A 1 209 ? -0.192 -6.268 -1.280 1.00 94.00 209 GLY A CA 1
ATOM 1572 C C . GLY A 1 209 ? -1.097 -7.384 -0.759 1.00 94.00 209 GLY A C 1
ATOM 1573 O O . GLY A 1 209 ? -2.266 -7.455 -1.143 1.00 94.00 209 GLY A O 1
ATOM 1574 N N . LEU A 1 210 ? -0.622 -8.167 0.214 1.00 92.88 210 LEU A N 1
ATOM 1575 C CA . LEU A 1 210 ? -1.398 -9.216 0.887 1.00 92.88 210 LEU A CA 1
ATOM 1576 C C . LEU A 1 210 ? -2.192 -8.683 2.090 1.00 92.88 210 LEU A C 1
ATOM 1578 O O . LEU A 1 210 ? -1.818 -8.862 3.244 1.00 92.88 210 LEU A O 1
ATOM 1582 N N . GLY A 1 211 ? -3.346 -8.067 1.835 1.00 94.06 211 GLY A N 1
ATOM 1583 C CA . GLY A 1 211 ? -4.207 -7.512 2.891 1.00 94.06 211 GLY A CA 1
ATOM 1584 C C . GLY A 1 211 ? -4.807 -8.519 3.867 1.00 94.06 211 GLY A C 1
ATOM 1585 O O . GLY A 1 211 ? -5.350 -8.102 4.881 1.00 94.06 211 GLY A O 1
ATOM 1586 N N . HIS A 1 212 ? -4.759 -9.816 3.562 1.00 94.31 212 HIS A N 1
ATOM 1587 C CA . HIS A 1 212 ? -5.305 -10.875 4.413 1.00 94.31 212 HIS A CA 1
ATOM 1588 C C . HIS A 1 212 ? -4.301 -11.387 5.458 1.00 94.31 212 HIS A C 1
ATOM 1590 O O . HIS A 1 212 ? -4.679 -12.171 6.328 1.00 94.31 212 HIS A O 1
ATOM 1596 N N . VAL A 1 213 ? -3.040 -10.948 5.381 1.00 91.88 213 VAL A N 1
ATOM 1597 C CA . VAL A 1 213 ? -1.950 -11.371 6.264 1.00 91.88 213 VAL A CA 1
ATOM 1598 C C . VAL A 1 213 ? -1.698 -10.280 7.302 1.00 91.88 213 VAL A C 1
ATOM 1600 O O . VAL A 1 213 ? -1.383 -9.148 6.944 1.00 91.88 213 VAL A O 1
ATOM 1603 N N . ASN A 1 214 ? -1.783 -10.613 8.595 1.00 91.50 214 ASN A N 1
ATOM 1604 C CA . ASN A 1 214 ? -1.605 -9.646 9.692 1.00 91.50 214 ASN A CA 1
ATOM 1605 C C . ASN A 1 214 ? -0.287 -8.861 9.591 1.00 91.50 214 ASN A C 1
ATOM 1607 O O . ASN A 1 214 ? -0.270 -7.651 9.777 1.00 91.50 214 ASN A O 1
ATOM 1611 N N . ASN A 1 215 ? 0.808 -9.523 9.212 1.00 88.00 215 ASN A N 1
ATOM 1612 C CA . ASN A 1 215 ? 2.122 -8.884 9.102 1.00 88.00 215 ASN A CA 1
ATOM 1613 C C . ASN A 1 215 ? 2.273 -7.988 7.860 1.00 88.00 215 ASN A C 1
ATOM 1615 O O . ASN A 1 215 ? 3.327 -7.402 7.667 1.00 88.00 215 ASN A O 1
ATOM 1619 N N . TRP A 1 216 ? 1.256 -7.890 7.008 1.00 91.44 216 TRP A N 1
ATOM 1620 C CA . TRP A 1 216 ? 1.238 -7.033 5.817 1.00 91.44 216 TRP A CA 1
ATOM 1621 C C . TRP A 1 216 ? 0.296 -5.845 5.968 1.00 91.44 216 TRP A C 1
ATOM 1623 O O . TRP A 1 216 ? 0.099 -5.078 5.022 1.00 91.44 216 TRP A O 1
ATOM 1633 N N . VAL A 1 217 ? -0.292 -5.698 7.152 1.00 93.50 217 VAL A N 1
ATOM 1634 C CA . VAL A 1 217 ? -1.209 -4.619 7.469 1.00 93.50 217 VAL A CA 1
ATOM 1635 C C . VAL A 1 217 ? -0.814 -3.945 8.773 1.00 93.50 217 VAL A C 1
ATOM 1637 O O . VAL A 1 217 ? -0.218 -4.557 9.658 1.00 93.50 217 VAL A O 1
ATOM 1640 N N . PHE A 1 218 ? -1.169 -2.676 8.905 1.00 94.88 218 PHE A N 1
ATOM 1641 C CA . PHE A 1 218 ? -0.956 -1.906 10.122 1.00 94.88 218 PHE A CA 1
ATOM 1642 C C . PHE A 1 218 ? -2.100 -0.899 10.334 1.00 94.88 218 PHE A C 1
ATOM 1644 O O . PHE A 1 218 ? -2.839 -0.593 9.390 1.00 94.88 218 PHE A O 1
ATOM 1651 N N . PRO A 1 219 ? -2.291 -0.398 11.568 1.00 95.69 219 PRO A N 1
ATOM 1652 C CA . PRO A 1 219 ? -3.268 0.644 11.854 1.00 95.69 219 PRO A CA 1
ATOM 1653 C C . PRO A 1 219 ? -2.891 1.933 11.126 1.00 95.69 219 PRO A C 1
ATOM 1655 O O . PRO A 1 219 ? -1.836 2.514 11.385 1.00 95.69 219 PRO A O 1
ATOM 1658 N N . GLN A 1 220 ? -3.755 2.388 10.221 1.00 94.31 220 GLN A N 1
ATOM 1659 C CA . GLN A 1 220 ? -3.528 3.602 9.444 1.00 94.31 220 GLN A CA 1
ATOM 1660 C C . GLN A 1 220 ? -4.730 4.543 9.542 1.00 94.31 220 GLN A C 1
ATOM 1662 O O . GLN A 1 220 ? -5.883 4.109 9.589 1.00 94.31 220 GLN A O 1
ATOM 1667 N N . ASP A 1 221 ? -4.474 5.844 9.593 1.00 93.94 221 ASP A N 1
ATOM 1668 C CA . ASP A 1 221 ? -5.500 6.867 9.477 1.00 93.94 221 ASP A CA 1
ATOM 1669 C C . ASP A 1 221 ? -6.221 6.726 8.131 1.00 93.94 221 ASP A C 1
ATOM 1671 O O . ASP A 1 221 ? -5.608 6.497 7.082 1.00 93.94 221 ASP A O 1
ATOM 1675 N N . ARG A 1 222 ? -7.547 6.883 8.155 1.00 91.75 222 ARG A N 1
ATOM 1676 C CA . ARG A 1 222 ? -8.393 6.684 6.974 1.00 91.75 222 ARG A CA 1
ATOM 1677 C C . ARG A 1 222 ? -8.036 7.640 5.845 1.00 91.75 222 ARG A C 1
ATOM 1679 O O . ARG A 1 222 ? -8.034 7.224 4.685 1.00 91.75 222 ARG A O 1
ATOM 1686 N N . ASN A 1 223 ? -7.759 8.903 6.165 1.00 89.62 223 ASN A N 1
ATOM 1687 C CA . ASN A 1 223 ? -7.431 9.885 5.142 1.00 89.62 223 ASN A CA 1
ATOM 1688 C C . ASN A 1 223 ? -6.075 9.547 4.534 1.00 89.62 223 ASN A C 1
ATOM 1690 O O . ASN A 1 223 ? -5.956 9.575 3.320 1.00 89.62 223 ASN A O 1
ATOM 1694 N N . VAL A 1 224 ? -5.089 9.143 5.335 1.00 89.00 224 VAL A N 1
ATOM 1695 C CA . VAL A 1 224 ? -3.766 8.728 4.839 1.00 89.00 224 VAL A CA 1
ATOM 1696 C C . VAL A 1 224 ? -3.855 7.478 3.952 1.00 89.00 224 VAL A C 1
ATOM 1698 O O . VAL A 1 224 ? -3.252 7.456 2.879 1.00 89.00 224 VAL A O 1
ATOM 1701 N N . ASN A 1 225 ? -4.633 6.470 4.360 1.00 90.81 225 ASN A N 1
ATOM 1702 C CA . ASN A 1 225 ? -4.780 5.200 3.640 1.00 90.81 225 ASN A CA 1
ATOM 1703 C C . ASN A 1 225 ? -5.574 5.346 2.327 1.00 90.81 225 ASN A C 1
ATOM 1705 O O . ASN A 1 225 ? -5.139 4.909 1.261 1.00 90.81 225 ASN A O 1
ATOM 1709 N N . ARG A 1 226 ? -6.761 5.967 2.382 1.00 86.06 226 ARG A N 1
ATOM 1710 C CA . ARG A 1 226 ? -7.706 6.012 1.246 1.00 86.06 226 ARG A CA 1
ATOM 1711 C C . ARG A 1 226 ? -7.662 7.317 0.457 1.00 86.06 226 ARG A C 1
ATOM 1713 O O . ARG A 1 226 ? -8.118 7.356 -0.684 1.00 86.06 226 ARG A O 1
ATOM 1720 N N . GLY A 1 227 ? -7.139 8.376 1.061 1.00 81.44 227 GLY A N 1
ATOM 1721 C CA . GLY A 1 227 ? -7.344 9.749 0.623 1.00 81.44 227 GLY A CA 1
ATOM 1722 C C . GLY A 1 227 ? -8.661 10.359 1.085 1.00 81.44 227 GLY A C 1
ATOM 1723 O O . GLY A 1 227 ? -9.506 9.702 1.693 1.00 81.44 227 GLY A O 1
ATOM 1724 N N . TRP A 1 228 ? -8.823 11.649 0.795 1.00 73.62 228 TRP A N 1
ATOM 1725 C CA . TRP A 1 228 ? -10.017 12.423 1.132 1.00 73.62 228 TRP A CA 1
ATOM 1726 C C . TRP A 1 228 ? -10.391 13.364 -0.017 1.00 73.62 228 TRP A C 1
ATOM 1728 O O . TRP A 1 228 ? -9.528 14.041 -0.572 1.00 73.62 228 TRP A O 1
ATOM 1738 N N . ALA A 1 229 ? -11.678 13.420 -0.378 1.00 63.06 229 ALA A N 1
ATOM 1739 C CA . ALA A 1 229 ? -12.231 14.368 -1.358 1.00 63.06 229 ALA A CA 1
ATOM 1740 C C . ALA A 1 229 ? -11.472 14.442 -2.707 1.00 63.06 229 ALA A C 1
ATOM 1742 O O . ALA A 1 229 ? -11.278 15.518 -3.264 1.00 63.06 229 ALA A O 1
ATOM 1743 N N . GLY A 1 230 ? -11.011 13.299 -3.227 1.00 56.56 230 GLY A N 1
ATOM 1744 C CA . GLY A 1 230 ? -10.262 13.236 -4.490 1.00 56.56 230 GLY A CA 1
ATOM 1745 C C . GLY A 1 230 ? -8.800 13.685 -4.393 1.00 56.56 230 GLY A C 1
ATOM 1746 O O . GLY A 1 230 ? -8.087 13.645 -5.392 1.00 56.56 230 GLY A O 1
ATOM 1747 N N . THR A 1 231 ? -8.327 14.061 -3.203 1.00 53.72 231 THR A N 1
ATOM 1748 C CA . THR A 1 231 ? -6.899 14.234 -2.937 1.00 53.72 231 THR A CA 1
ATOM 1749 C C . THR A 1 231 ? -6.310 12.904 -2.487 1.00 53.72 231 THR A C 1
ATOM 1751 O O . THR A 1 231 ? -6.812 12.260 -1.561 1.00 53.72 231 THR A O 1
ATOM 1754 N N . PHE A 1 232 ? -5.256 12.471 -3.177 1.00 63.44 232 PHE A N 1
ATOM 1755 C CA . PHE A 1 232 ? -4.440 11.343 -2.753 1.00 63.44 232 PHE A CA 1
ATOM 1756 C C . PHE A 1 232 ? -3.324 11.900 -1.861 1.00 63.44 232 PHE A C 1
ATOM 1758 O O . PHE A 1 232 ? -2.444 12.593 -2.374 1.00 63.44 232 PHE A O 1
ATOM 1765 N N . PRO A 1 233 ? -3.348 11.662 -0.540 1.00 69.38 233 PRO A N 1
ATOM 1766 C CA . PRO A 1 233 ? -2.253 12.045 0.334 1.00 69.38 233 PRO A CA 1
ATOM 1767 C C . PRO A 1 233 ? -0.978 11.321 -0.080 1.00 69.38 233 PRO A C 1
ATOM 1769 O O . PRO A 1 233 ? -1.021 10.347 -0.837 1.00 69.38 233 PRO A O 1
ATOM 1772 N N . LEU A 1 234 ? 0.147 11.807 0.455 1.00 81.12 234 LEU A N 1
ATOM 1773 C CA . LEU A 1 234 ? 1.506 11.337 0.170 1.00 81.12 234 LEU A CA 1
ATOM 1774 C C . LEU A 1 234 ? 1.568 9.819 -0.055 1.00 81.12 234 LEU A C 1
ATOM 1776 O O . LEU A 1 234 ? 1.977 9.389 -1.128 1.00 81.12 234 LEU A O 1
ATOM 1780 N N . TRP A 1 235 ? 1.066 9.017 0.887 1.00 87.94 235 TRP A N 1
ATOM 1781 C CA . TRP A 1 235 ? 1.077 7.555 0.781 1.00 87.94 235 TRP A CA 1
ATOM 1782 C C . TRP A 1 235 ? 0.450 7.036 -0.522 1.00 87.94 235 TRP A C 1
ATOM 1784 O O . TRP A 1 235 ? 1.124 6.423 -1.348 1.00 87.94 235 TRP A O 1
ATOM 1794 N N . ARG A 1 236 ? -0.833 7.338 -0.755 1.00 88.50 236 ARG A N 1
ATOM 1795 C CA . ARG A 1 236 ? -1.591 6.836 -1.908 1.00 88.50 236 ARG A CA 1
ATOM 1796 C C . ARG A 1 236 ? -1.059 7.364 -3.243 1.00 88.50 236 ARG A C 1
ATOM 1798 O O . ARG A 1 236 ? -1.056 6.640 -4.240 1.00 88.50 236 ARG A O 1
ATOM 1805 N N . ALA A 1 237 ? -0.597 8.614 -3.272 1.00 89.81 237 ALA A N 1
ATOM 1806 C CA . ALA A 1 237 ? 0.030 9.196 -4.455 1.00 89.81 237 ALA A CA 1
ATOM 1807 C C . ALA A 1 237 ? 1.322 8.448 -4.826 1.00 89.81 237 ALA A C 1
ATOM 1809 O O . ALA A 1 237 ? 1.520 8.090 -5.989 1.00 89.81 237 ALA A O 1
ATOM 1810 N N . HIS A 1 238 ? 2.159 8.141 -3.834 1.00 93.00 238 HIS A N 1
ATOM 1811 C CA . HIS A 1 238 ? 3.388 7.383 -4.036 1.00 93.00 238 HIS A CA 1
ATOM 1812 C C . HIS A 1 238 ? 3.135 5.906 -4.362 1.00 93.00 238 HIS A C 1
ATOM 1814 O O . HIS A 1 238 ? 3.836 5.361 -5.211 1.00 93.00 238 HIS A O 1
ATOM 1820 N N . GLU A 1 239 ? 2.097 5.274 -3.803 1.00 93.94 239 GLU A N 1
ATOM 1821 C CA . GLU A 1 239 ? 1.678 3.929 -4.221 1.00 93.94 239 GLU A CA 1
ATOM 1822 C C . GLU A 1 239 ? 1.303 3.875 -5.707 1.00 93.94 239 GLU A C 1
ATOM 1824 O O . GLU A 1 239 ? 1.647 2.909 -6.389 1.00 93.94 239 GLU A O 1
ATOM 1829 N N . ASN A 1 240 ? 0.588 4.889 -6.209 1.00 93.62 240 ASN A N 1
ATOM 1830 C CA . ASN A 1 240 ? 0.211 4.988 -7.622 1.00 93.62 240 ASN A CA 1
ATOM 1831 C C . ASN A 1 240 ? 1.434 5.259 -8.511 1.00 93.62 240 ASN A C 1
ATOM 1833 O O . ASN A 1 240 ? 1.576 4.644 -9.566 1.00 93.62 240 ASN A O 1
ATOM 1837 N N . ALA A 1 241 ? 2.330 6.155 -8.086 1.00 94.75 241 ALA A N 1
ATOM 1838 C CA . ALA A 1 241 ? 3.571 6.431 -8.807 1.00 94.75 241 ALA A CA 1
ATOM 1839 C C . ALA A 1 241 ? 4.464 5.183 -8.887 1.00 94.75 241 ALA A C 1
ATOM 1841 O O . ALA A 1 241 ? 4.992 4.872 -9.954 1.00 94.75 241 ALA A O 1
ATOM 1842 N N . PHE A 1 242 ? 4.575 4.437 -7.785 1.00 95.75 242 PHE A N 1
ATOM 1843 C CA . PHE A 1 242 ? 5.265 3.153 -7.746 1.00 95.75 242 PHE A CA 1
ATOM 1844 C C . PHE A 1 242 ? 4.632 2.144 -8.705 1.00 95.75 242 PHE A C 1
ATOM 1846 O O . PHE A 1 242 ? 5.334 1.583 -9.542 1.00 95.75 242 PHE A O 1
ATOM 1853 N N . ARG A 1 243 ? 3.303 1.976 -8.657 1.00 96.62 243 ARG A N 1
ATOM 1854 C CA . ARG A 1 243 ? 2.564 1.096 -9.574 1.00 96.62 243 ARG A CA 1
ATOM 1855 C C . ARG A 1 243 ? 2.912 1.375 -11.033 1.00 96.62 243 ARG A C 1
ATOM 1857 O O . ARG A 1 243 ? 3.315 0.471 -11.758 1.00 96.62 243 ARG A O 1
ATOM 1864 N N . ASN A 1 244 ? 2.756 2.633 -11.441 1.00 96.75 244 ASN A N 1
ATOM 1865 C CA . ASN A 1 244 ? 2.957 3.058 -12.821 1.00 96.75 244 ASN A CA 1
ATOM 1866 C C . ASN A 1 244 ? 4.413 2.849 -13.251 1.00 96.75 244 ASN A C 1
ATOM 1868 O O . ASN A 1 244 ? 4.663 2.400 -14.366 1.00 96.75 244 ASN A O 1
ATOM 1872 N N . GLY A 1 245 ? 5.367 3.137 -12.360 1.00 95.88 245 GLY A N 1
ATOM 1873 C CA . GLY A 1 245 ? 6.781 2.913 -12.631 1.00 95.88 245 GLY A CA 1
ATOM 1874 C C . GLY A 1 245 ? 7.122 1.434 -12.791 1.00 95.88 245 GLY A C 1
ATOM 1875 O O . GLY A 1 245 ? 7.814 1.098 -13.742 1.00 95.88 245 GLY A O 1
ATOM 1876 N N . VAL A 1 246 ? 6.580 0.543 -11.948 1.00 94.75 246 VAL A N 1
ATOM 1877 C CA . VAL A 1 246 ? 6.766 -0.914 -12.090 1.00 94.75 246 VAL A CA 1
ATOM 1878 C C . VAL A 1 246 ? 6.156 -1.427 -13.392 1.00 94.75 246 VAL A C 1
ATOM 1880 O O . VAL A 1 246 ? 6.812 -2.167 -14.117 1.00 94.75 246 VAL A O 1
ATOM 1883 N N . GLN A 1 247 ? 4.933 -1.008 -13.731 1.00 96.06 247 GLN A N 1
ATOM 1884 C CA . GLN A 1 247 ? 4.263 -1.421 -14.971 1.00 96.06 247 GLN A CA 1
ATOM 1885 C C . GLN A 1 247 ? 5.013 -0.996 -16.241 1.00 96.06 247 GLN A C 1
ATOM 1887 O O . GLN A 1 247 ? 4.877 -1.649 -17.272 1.00 96.06 247 GLN A O 1
ATOM 1892 N N . ALA A 1 248 ? 5.785 0.090 -16.177 1.00 96.50 248 ALA A N 1
ATOM 1893 C CA . ALA A 1 248 ? 6.557 0.603 -17.304 1.00 96.50 248 ALA A CA 1
ATOM 1894 C C . ALA A 1 248 ? 7.915 -0.099 -17.501 1.00 96.50 248 ALA A C 1
ATOM 1896 O O . ALA A 1 248 ? 8.624 0.214 -18.459 1.00 96.50 248 ALA A O 1
ATOM 1897 N N . LEU A 1 249 ? 8.311 -1.015 -16.609 1.00 93.81 249 LEU A N 1
ATOM 1898 C CA . LEU A 1 249 ? 9.599 -1.699 -16.710 1.00 93.81 249 LEU A CA 1
ATOM 1899 C C . LEU A 1 249 ? 9.592 -2.773 -17.809 1.00 93.81 249 LEU A C 1
ATOM 1901 O O . LEU A 1 249 ? 8.573 -3.429 -18.034 1.00 93.81 249 LEU A O 1
ATOM 1905 N N . PRO A 1 250 ? 10.733 -2.991 -18.488 1.00 93.88 250 PRO A N 1
ATOM 1906 C CA . PRO A 1 250 ? 10.866 -4.083 -19.444 1.00 93.88 250 PRO A CA 1
ATOM 1907 C C . PRO A 1 250 ? 10.820 -5.452 -18.733 1.00 93.88 250 PRO A C 1
ATOM 1909 O O . PRO A 1 250 ? 10.974 -5.527 -17.508 1.00 93.88 250 PRO A O 1
ATOM 1912 N N . PRO A 1 251 ? 10.651 -6.560 -19.482 1.00 90.00 251 PRO A N 1
ATOM 1913 C CA . PRO A 1 251 ? 10.699 -7.906 -18.919 1.00 90.00 251 PRO A CA 1
ATOM 1914 C C . PRO A 1 251 ? 11.961 -8.148 -18.078 1.00 90.00 251 PRO A C 1
ATOM 1916 O O . PRO A 1 251 ? 13.076 -7.888 -18.526 1.00 90.00 251 PRO A O 1
ATOM 1919 N N . GLY A 1 252 ? 11.777 -8.661 -16.858 1.00 87.06 252 GLY A N 1
ATOM 1920 C CA . GLY A 1 252 ? 12.860 -8.884 -15.893 1.00 87.06 252 GLY A CA 1
ATOM 1921 C C . GLY A 1 252 ? 13.230 -7.663 -15.040 1.00 87.06 252 GLY A C 1
ATOM 1922 O O . GLY A 1 252 ? 14.115 -7.775 -14.193 1.00 87.06 252 GLY A O 1
ATOM 1923 N N . GLY A 1 253 ? 12.575 -6.516 -15.239 1.00 90.81 253 GLY A N 1
ATOM 1924 C CA . GLY A 1 253 ? 12.654 -5.386 -14.320 1.00 90.81 253 GLY A CA 1
ATOM 1925 C C . GLY A 1 253 ? 11.744 -5.547 -13.098 1.00 90.81 253 GLY A C 1
ATOM 1926 O O . GLY A 1 253 ? 10.772 -6.300 -13.122 1.00 90.81 253 GLY A O 1
ATOM 1927 N N . PHE A 1 254 ? 12.055 -4.819 -12.027 1.00 91.31 254 PHE A N 1
ATOM 1928 C CA . PHE A 1 254 ? 11.271 -4.795 -10.790 1.00 91.31 254 PHE A CA 1
ATOM 1929 C C . PHE A 1 254 ? 11.342 -3.431 -10.094 1.00 91.31 254 PHE A C 1
ATOM 1931 O O . PHE A 1 254 ? 12.268 -2.644 -10.302 1.00 91.31 254 PHE A O 1
ATOM 1938 N N . GLY A 1 255 ? 10.367 -3.148 -9.237 1.00 91.62 255 GLY A N 1
ATOM 1939 C CA . GLY A 1 255 ? 10.423 -2.065 -8.263 1.00 91.62 255 GLY A CA 1
ATOM 1940 C C . GLY A 1 255 ? 10.764 -2.583 -6.872 1.00 91.62 255 GLY A C 1
ATOM 1941 O O . GLY A 1 255 ? 10.416 -3.707 -6.519 1.00 91.62 255 GLY A O 1
ATOM 1942 N N . ILE A 1 256 ? 11.413 -1.745 -6.071 1.00 91.31 256 ILE A N 1
ATOM 1943 C CA . ILE A 1 256 ? 11.564 -1.961 -4.630 1.00 91.31 256 ILE A CA 1
ATOM 1944 C C . ILE A 1 256 ? 10.658 -0.975 -3.906 1.00 91.31 256 ILE A C 1
ATOM 1946 O O . ILE A 1 256 ? 10.753 0.221 -4.168 1.00 91.31 256 ILE A O 1
ATOM 1950 N N . TRP A 1 257 ? 9.812 -1.466 -3.002 1.00 92.75 257 TRP A N 1
ATOM 1951 C CA . TRP A 1 257 ? 9.019 -0.662 -2.070 1.00 92.75 257 TRP A CA 1
ATOM 1952 C C . TRP A 1 257 ? 9.485 -0.967 -0.649 1.00 92.75 257 TRP A C 1
ATOM 1954 O O . TRP A 1 257 ? 9.510 -2.122 -0.232 1.00 92.75 257 TRP A O 1
ATOM 1964 N N . HIS A 1 258 ? 9.879 0.060 0.089 1.00 90.38 258 HIS A N 1
ATOM 1965 C CA . HIS A 1 258 ? 10.382 -0.050 1.449 1.00 90.38 258 HIS A CA 1
ATOM 1966 C C . HIS A 1 258 ? 9.489 0.752 2.387 1.00 90.38 258 HIS A C 1
ATOM 1968 O O . HIS A 1 258 ? 9.166 1.896 2.075 1.00 90.38 258 HIS A O 1
ATOM 1974 N N . VAL A 1 259 ? 9.126 0.183 3.535 1.00 90.38 259 VAL A N 1
ATOM 1975 C CA . VAL A 1 259 ? 8.319 0.841 4.570 1.00 90.38 259 VAL A CA 1
ATOM 1976 C C . VAL A 1 259 ? 8.991 0.686 5.922 1.00 90.38 259 VAL A C 1
ATOM 1978 O O . VAL A 1 259 ? 9.358 -0.420 6.306 1.00 90.38 259 VAL A O 1
ATOM 1981 N N . SER A 1 260 ? 9.088 1.794 6.653 1.00 90.25 260 SER A N 1
ATOM 1982 C CA . SER A 1 260 ? 9.514 1.857 8.043 1.00 90.25 260 SER A CA 1
ATOM 1983 C C . SER A 1 260 ? 8.440 2.505 8.939 1.00 90.25 260 SER A C 1
ATOM 1985 O O . SER A 1 260 ? 8.052 3.652 8.728 1.00 90.25 260 SER A O 1
ATOM 1987 N N . LEU A 1 261 ? 7.971 1.765 9.939 1.00 88.88 261 LEU A N 1
ATOM 1988 C CA . LEU A 1 261 ? 7.011 2.091 10.992 1.00 88.88 261 LEU A CA 1
ATOM 1989 C C . LEU A 1 261 ? 7.735 2.221 12.361 1.00 88.88 261 LEU A C 1
ATOM 1991 O O . LEU A 1 261 ? 8.050 1.200 12.979 1.00 88.88 261 LEU A O 1
ATOM 1995 N N . PRO A 1 262 ? 8.080 3.445 12.796 1.00 82.12 262 PRO A N 1
ATOM 1996 C CA . PRO A 1 262 ? 8.906 3.701 13.980 1.00 82.12 262 PRO A CA 1
ATOM 1997 C C . PRO A 1 262 ? 8.195 3.468 15.314 1.00 82.12 262 PRO A C 1
ATOM 1999 O O . PRO A 1 262 ? 7.003 3.829 15.421 1.00 82.12 262 PRO A O 1
#

Sequence (262 aa):
MYASKDTQKENINNVVSDQNKVNSIQINNFFDNRPEAIAQRKLVDLINNNRNHNKITAFSNNDRPLTQGSPPIQLEASLEEVKNIGEQILGHSVNELDDTDENNQPPTQNKVIQRLVNPAISLGNPYTFQVEPADIGTGTATTLGTRNYVNGGGAPLFPTASFAYGFFPGGGGWAPGAAPGPLQVAPNPPAPPGVAYDVGHALGRQNGGLGHVNNWVFPQDRNVNRGWAGTFPLWRAHENAFRNGVQALPPGGFGIWHVSLP